Protein 5BY2 (pdb70)

Structure (mmCIF, N/CA/C/O backbone):
data_5BY2
#
_entry.id   5BY2
#
_cell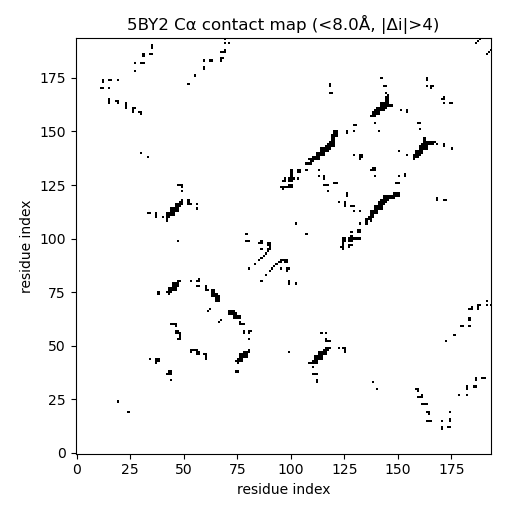.length_a   73.310
_cell.length_b   109.310
_cell.length_c   44.280
_cell.angle_alpha   90.00
_cell.angle_beta   90.00
_cell.angle_gamma   90.00
#
_symmetry.space_group_name_H-M   'C 2 2 2'
#
loop_
_entity.id
_entity.type
_entity.pdbx_description
1 polymer 'Phosphoheptose isomerase'
2 water water
#
loop_
_atom_site.group_PDB
_atom_site.id
_atom_site.type_symbol
_atom_site.label_atom_id
_atom_site.label_alt_id
_atom_site.label_comp_id
_atom_site.label_asym_id
_atom_site.label_entity_id
_atom_site.label_seq_id
_atom_site.pdbx_PDB_ins_code
_atom_site.Cartn_x
_atom_site.Cartn_y
_atom_site.Cartn_z
_atom_site.occupancy
_atom_site.B_iso_or_equiv
_atom_site.auth_seq_id
_atom_site.auth_comp_id
_atom_site.auth_asym_id
_atom_site.auth_atom_id
_atom_site.pdbx_PDB_model_num
ATOM 1 N N . HIS A 1 3 ? 29.609 -21.677 14.899 1.00 40.18 0 HIS A N 1
ATOM 2 C CA . HIS A 1 3 ? 29.633 -21.631 16.354 1.00 49.25 0 HIS A CA 1
ATOM 3 C C . HIS A 1 3 ? 28.992 -20.348 16.858 1.00 59.13 0 HIS A C 1
ATOM 4 O O . HIS A 1 3 ? 29.341 -19.250 16.417 1.00 55.43 0 HIS A O 1
ATOM 11 N N . MET A 1 4 ? 28.057 -20.498 17.789 1.00 59.56 1 MET A N 1
ATOM 12 C CA . MET A 1 4 ? 27.249 -19.383 18.265 1.00 52.77 1 MET A CA 1
ATOM 13 C C . MET A 1 4 ? 28.062 -18.325 19.002 1.00 51.40 1 MET A C 1
ATOM 14 O O . MET A 1 4 ? 27.875 -17.127 18.795 1.00 49.68 1 MET A O 1
ATOM 19 N N . LEU A 1 5 ? 28.967 -18.781 19.858 1.00 50.87 2 LEU A N 1
ATOM 20 C CA . LEU A 1 5 ? 29.696 -17.897 20.756 1.00 49.55 2 LEU A CA 1
ATOM 21 C C . LEU A 1 5 ? 30.571 -16.884 20.019 1.00 49.93 2 LEU A C 1
ATOM 22 O O . LEU A 1 5 ? 30.830 -15.795 20.527 1.00 52.18 2 LEU A O 1
ATOM 27 N N . GLU A 1 6 ? 31.024 -17.228 18.820 1.00 51.10 3 GLU A N 1
ATOM 28 C CA . GLU A 1 6 ? 31.886 -16.313 18.087 1.00 50.74 3 GLU A CA 1
ATOM 29 C C . GLU A 1 6 ? 31.071 -15.277 17.322 1.00 49.15 3 GLU A C 1
ATOM 30 O O . GLU A 1 6 ? 31.495 -14.131 17.181 1.00 53.87 3 GLU A O 1
ATOM 36 N N . GLN A 1 7 ? 29.897 -15.661 16.835 1.00 46.83 4 GLN A N 1
ATOM 37 C CA . GLN A 1 7 ? 29.059 -14.686 16.150 1.00 50.67 4 GLN A CA 1
ATOM 38 C C . GLN A 1 7 ? 28.361 -13.789 17.167 1.00 43.68 4 GLN A C 1
ATOM 39 O O . GLN A 1 7 ? 27.883 -12.710 16.825 1.00 45.22 4 GLN A O 1
ATOM 45 N N . ILE A 1 8 ? 28.324 -14.231 18.421 1.00 41.55 5 ILE A N 1
ATOM 46 C CA . ILE A 1 8 ? 27.915 -13.364 19.522 1.00 37.71 5 ILE A CA 1
ATOM 47 C C . ILE A 1 8 ? 28.927 -12.243 19.701 1.00 42.35 5 ILE A C 1
ATOM 48 O O . ILE A 1 8 ? 28.572 -11.064 19.698 1.00 45.17 5 ILE A O 1
ATOM 53 N N . LYS A 1 9 ? 30.193 -12.622 19.852 1.00 39.78 6 LYS A N 1
ATOM 54 C CA . LYS A 1 9 ? 31.272 -11.654 19.987 1.00 38.85 6 LYS A CA 1
ATOM 55 C C . LYS A 1 9 ? 31.358 -10.733 18.775 1.00 43.03 6 LYS A C 1
ATOM 56 O O . LYS A 1 9 ? 31.715 -9.562 18.907 1.00 40.90 6 LYS A O 1
ATOM 62 N N . ASN A 1 10 ? 31.034 -11.261 17.597 1.00 42.37 7 ASN A N 1
ATOM 63 C CA . ASN A 1 10 ? 31.020 -10.445 16.390 1.00 41.36 7 ASN A CA 1
ATOM 64 C C . ASN A 1 10 ? 30.023 -9.301 16.509 1.00 42.06 7 ASN A C 1
ATOM 65 O O . ASN A 1 10 ? 30.315 -8.171 16.114 1.00 43.51 7 ASN A O 1
ATOM 70 N N . ASN A 1 11 ? 28.849 -9.589 17.064 1.00 37.88 8 ASN A N 1
ATOM 71 C CA . ASN A 1 11 ? 27.835 -8.558 17.230 1.00 35.46 8 ASN A CA 1
ATOM 72 C C . ASN A 1 11 ? 28.302 -7.505 18.215 1.00 32.89 8 ASN A C 1
ATOM 73 O O . ASN A 1 11 ? 28.038 -6.320 18.033 1.00 34.29 8 ASN A O 1
ATOM 78 N N . PHE A 1 12 ? 29.011 -7.939 19.252 1.00 33.44 9 PHE A N 1
ATOM 79 C CA . PHE A 1 12 ? 29.588 -7.010 20.217 1.00 31.97 9 PHE A CA 1
ATOM 80 C C . PHE A 1 12 ? 30.739 -6.235 19.599 1.00 31.01 9 PHE A C 1
ATOM 81 O O . PHE A 1 12 ? 30.869 -5.034 19.807 1.00 33.47 9 PHE A O 1
ATOM 89 N N . THR A 1 13 ? 31.578 -6.928 18.842 1.00 29.05 10 THR A N 1
ATOM 90 C CA . THR A 1 13 ? 32.707 -6.283 18.199 1.00 28.74 10 THR A CA 1
ATOM 91 C C . THR A 1 13 ? 32.225 -5.239 17.204 1.00 32.05 10 THR A C 1
ATOM 92 O O . THR A 1 13 ? 32.704 -4.106 17.198 1.00 30.49 10 THR A O 1
ATOM 96 N N . GLU A 1 14 ? 31.263 -5.618 16.369 1.00 33.15 11 GLU A N 1
ATOM 97 C CA . GLU A 1 14 ? 30.785 -4.721 15.327 1.00 33.64 11 GLU A CA 1
ATOM 98 C C . GLU A 1 14 ? 30.059 -3.527 15.939 1.00 32.94 11 GLU A C 1
ATOM 99 O O . GLU A 1 14 ? 30.135 -2.411 15.424 1.00 30.35 11 GLU A O 1
ATOM 105 N N . SER A 1 15 ? 29.366 -3.770 17.046 1.00 32.36 12 SER A N 1
ATOM 106 C CA . SER A 1 15 ? 28.648 -2.718 17.750 1.00 28.22 12 SER A CA 1
ATOM 107 C C . SER A 1 15 ? 29.627 -1.686 18.282 1.00 26.76 12 SER A C 1
ATOM 108 O O . SER A 1 15 ? 29.488 -0.495 18.027 1.00 31.59 12 SER A O 1
ATOM 111 N N . ILE A 1 16 ? 30.622 -2.162 19.017 1.00 32.10 13 ILE A N 1
ATOM 112 C CA . ILE A 1 16 ? 31.668 -1.308 19.567 1.00 32.33 13 ILE A CA 1
ATOM 113 C C . ILE A 1 16 ? 32.367 -0.502 18.475 1.00 31.75 13 ILE A C 1
ATOM 114 O O . ILE A 1 16 ? 32.558 0.704 18.613 1.00 33.49 13 ILE A O 1
ATOM 119 N N . GLN A 1 17 ? 32.728 -1.166 17.384 1.00 30.00 14 GLN A N 1
ATOM 120 C CA . GLN A 1 17 ? 33.356 -0.487 16.257 1.00 29.94 14 GLN A CA 1
ATOM 121 C C . GLN A 1 17 ? 32.450 0.596 15.679 1.00 28.32 14 GLN A C 1
ATOM 122 O O . GLN A 1 17 ? 32.917 1.685 15.346 1.00 31.75 14 GLN A O 1
ATOM 128 N N . THR A 1 18 ? 31.156 0.304 15.571 1.00 27.76 15 THR A N 1
ATOM 129 C CA . THR A 1 18 ? 30.203 1.292 15.068 1.00 29.96 15 THR A CA 1
ATOM 130 C C . THR A 1 18 ? 30.043 2.434 16.070 1.00 32.45 15 THR A C 1
ATOM 131 O O . THR A 1 18 ? 30.021 3.606 15.687 1.00 25.62 15 THR A O 1
ATOM 135 N N . GLN A 1 19 ? 29.933 2.075 17.349 1.00 30.62 16 GLN A N 1
ATOM 136 C CA . GLN A 1 19 ? 29.845 3.043 18.439 1.00 28.31 16 GLN A CA 1
ATOM 137 C C . GLN A 1 19 ? 31.008 4.018 18.413 1.00 32.39 16 GLN A C 1
ATOM 138 O O . GLN A 1 19 ? 30.826 5.224 18.577 1.00 34.17 16 GLN A O 1
ATOM 144 N N . ILE A 1 20 ? 32.206 3.481 18.215 1.00 30.81 17 ILE A N 1
ATOM 145 C CA . ILE A 1 20 ? 33.414 4.293 18.179 1.00 33.45 17 ILE A CA 1
ATOM 146 C C . ILE A 1 20 ? 33.399 5.251 17.005 1.00 33.56 17 ILE A C 1
ATOM 147 O O . ILE A 1 20 ? 33.608 6.451 17.175 1.00 36.56 17 ILE A O 1
ATOM 152 N N . ALA A 1 21 ? 33.150 4.713 15.816 1.00 30.74 18 ALA A N 1
ATOM 153 C CA . ALA A 1 21 ? 33.088 5.531 14.617 1.00 32.24 18 ALA A CA 1
ATOM 154 C C . ALA A 1 21 ? 32.028 6.611 14.770 1.00 35.08 18 ALA A C 1
ATOM 155 O O . ALA A 1 21 ? 32.233 7.754 14.367 1.00 39.75 18 ALA A O 1
ATOM 157 N N . ALA A 1 22 ? 30.899 6.251 15.369 1.00 36.43 19 ALA A N 1
ATOM 158 C CA . ALA A 1 22 ? 29.812 7.202 15.548 1.00 34.96 19 ALA A CA 1
ATOM 159 C C . ALA A 1 22 ? 30.237 8.344 16.467 1.00 37.28 19 ALA A C 1
ATOM 160 O O . ALA A 1 22 ? 29.947 9.508 16.194 1.00 39.08 19 ALA A O 1
ATOM 162 N N . SER A 1 23 ? 30.935 8.005 17.547 1.00 37.54 20 SER A N 1
ATOM 163 C CA . SER A 1 23 ? 31.388 8.999 18.517 1.00 37.16 20 SER A CA 1
ATOM 164 C C . SER A 1 23 ? 32.345 10.003 17.895 1.00 42.61 20 SER A C 1
ATOM 165 O O . SER A 1 23 ? 32.338 11.185 18.241 1.00 45.96 20 SER A O 1
ATOM 168 N N . GLU A 1 24 ? 33.176 9.520 16.980 1.00 44.11 21 GLU A N 1
A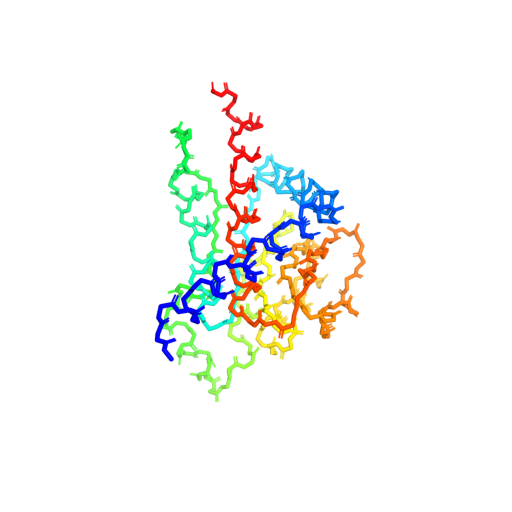TOM 169 C CA . GLU A 1 24 ? 34.198 10.351 16.361 1.00 45.04 21 GLU A CA 1
ATOM 170 C C . GLU A 1 24 ? 33.600 11.301 15.324 1.00 45.74 21 GLU A C 1
ATOM 171 O O . GLU A 1 24 ? 34.251 12.255 14.901 1.00 53.61 21 GLU A O 1
ATOM 177 N N . LEU A 1 25 ? 32.352 11.049 14.934 1.00 43.58 22 LEU A N 1
ATOM 178 C CA . LEU A 1 25 ? 31.756 11.726 13.784 1.00 37.48 22 LEU A CA 1
ATOM 179 C C . LEU A 1 25 ? 30.452 12.462 14.089 1.00 33.54 22 LEU A C 1
ATOM 180 O O . LEU A 1 25 ? 30.191 13.522 13.528 1.00 34.92 22 LEU A O 1
ATOM 185 N N . LEU A 1 26 ? 29.632 11.897 14.970 1.00 34.89 23 LEU A N 1
ATOM 186 C CA . LEU A 1 26 ? 28.303 12.441 15.237 1.00 34.03 23 LEU A CA 1
ATOM 187 C C . LEU A 1 26 ? 28.280 13.413 16.411 1.00 35.57 23 LEU A C 1
ATOM 188 O O . LEU A 1 26 ? 27.213 13.819 16.866 1.00 34.68 23 LEU A O 1
ATOM 193 N N . GLY A 1 27 ? 29.460 13.783 16.893 1.00 37.13 24 GLY A N 1
ATOM 194 C CA . GLY A 1 27 ? 29.583 14.706 18.006 1.00 36.22 24 GLY A CA 1
ATOM 195 C C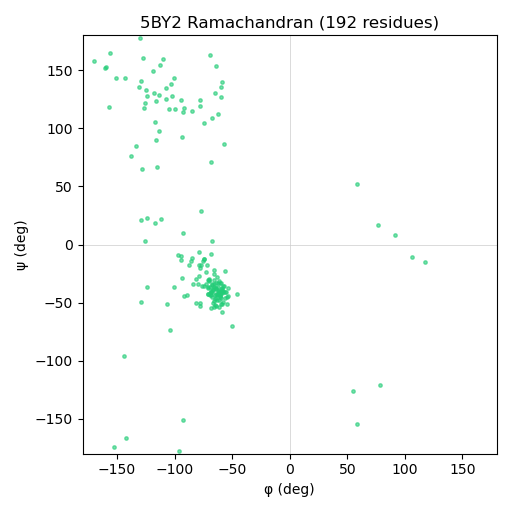 . GLY A 1 27 ? 28.784 15.990 17.877 1.00 41.29 24 GLY A C 1
ATOM 196 O O . GLY A 1 27 ? 27.813 16.186 18.607 1.00 43.90 24 GLY A O 1
ATOM 197 N N . PRO A 1 28 ? 29.198 16.880 16.959 1.00 42.81 25 PRO A N 1
ATOM 198 C CA . PRO A 1 28 ? 28.547 18.173 16.719 1.00 39.36 25 PRO A CA 1
ATOM 199 C C . PRO A 1 28 ? 27.055 18.083 16.390 1.00 40.38 25 PRO A C 1
ATOM 200 O O . PRO A 1 28 ? 26.282 18.914 16.869 1.00 44.83 25 PRO A O 1
ATOM 204 N N . SER A 1 29 ? 26.660 17.103 15.582 1.00 39.24 26 SER A N 1
ATOM 205 C CA . SER A 1 29 ? 25.259 16.961 15.185 1.00 39.83 26 SER A CA 1
ATOM 206 C C . SER A 1 29 ? 24.361 16.699 16.391 1.00 40.64 26 SER A C 1
ATOM 207 O O . SER A 1 29 ? 23.273 17.268 16.510 1.00 41.33 26 SER A O 1
ATOM 210 N N . ILE A 1 30 ? 24.819 15.836 17.288 1.00 27.32 27 ILE A N 1
ATOM 211 C CA . ILE A 1 30 ? 24.049 15.536 18.480 1.00 34.39 27 ILE A CA 1
ATOM 212 C C . ILE A 1 30 ? 23.978 16.771 19.378 1.00 34.64 27 ILE A C 1
ATOM 213 O O . ILE A 1 30 ? 22.944 17.057 19.978 1.00 33.63 27 ILE A O 1
ATOM 218 N N . GLU A 1 31 ? 25.076 17.516 19.443 1.00 39.30 28 GLU A N 1
ATOM 219 C CA . GLU A 1 31 ? 25.118 18.738 20.235 1.00 37.57 28 GLU A CA 1
ATOM 220 C C . GLU A 1 31 ? 24.061 19.733 19.772 1.00 39.62 28 GLU A C 1
ATOM 221 O O . GLU A 1 31 ? 23.280 20.242 20.580 1.00 39.91 28 GLU A O 1
ATOM 227 N N . HIS A 1 32 ? 24.037 19.998 18.468 1.00 40.09 29 HIS A N 1
ATOM 228 C CA . HIS A 1 32 ? 23.085 20.946 17.899 1.00 43.39 29 HIS A CA 1
ATOM 229 C C . HIS A 1 32 ? 21.650 20.507 18.153 1.00 42.84 29 HIS A C 1
ATOM 230 O O . HIS A 1 32 ? 20.804 21.317 18.537 1.00 39.76 29 HIS A O 1
ATOM 237 N N . ALA A 1 33 ? 21.386 19.221 17.944 1.00 40.56 30 ALA A N 1
ATOM 238 C CA . 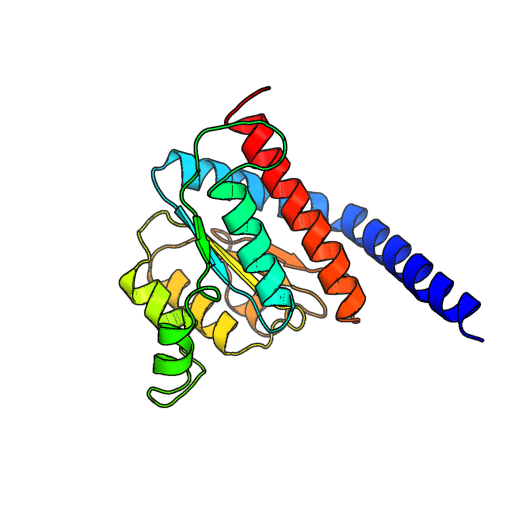ALA A 1 33 ? 20.059 18.663 18.179 1.00 38.04 30 ALA A CA 1
ATOM 239 C C . ALA A 1 33 ? 19.640 18.850 19.629 1.00 32.24 30 ALA A C 1
ATOM 240 O O . ALA A 1 33 ? 18.479 19.120 19.920 1.00 33.08 30 ALA A O 1
ATOM 242 N N . GLY A 1 34 ? 20.596 18.706 20.536 1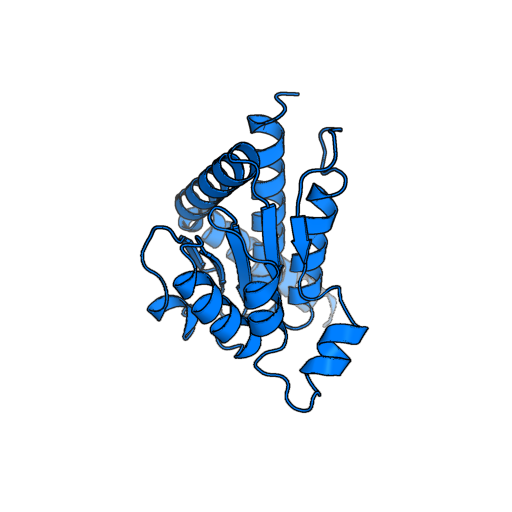.00 33.71 31 GLY A N 1
ATOM 243 C CA . GLY A 1 34 ? 20.319 18.860 21.948 1.00 34.64 31 GLY A CA 1
ATOM 244 C C . GLY A 1 34 ? 19.906 20.279 22.260 1.00 40.71 31 GLY A C 1
ATOM 245 O O . GLY A 1 34 ? 18.923 20.511 22.959 1.00 38.08 31 GLY A O 1
ATOM 246 N N . MET A 1 35 ? 20.662 21.233 21.726 1.00 46.53 32 MET A N 1
ATOM 247 C CA . MET A 1 35 ? 20.382 22.643 21.953 1.00 50.93 32 MET A CA 1
ATOM 248 C C . MET A 1 35 ? 19.034 23.021 21.336 1.00 46.99 32 MET A C 1
ATOM 249 O O . MET A 1 35 ? 18.267 23.790 21.917 1.00 44.09 32 MET A O 1
ATOM 254 N N . MET A 1 36 ? 18.730 22.442 20.182 1.00 40.86 33 MET A N 1
ATOM 255 C CA . MET A 1 36 ? 17.440 22.669 19.550 1.00 37.29 33 MET A CA 1
ATOM 256 C C . MET A 1 36 ? 16.299 22.128 20.395 1.00 42.32 33 MET A C 1
ATOM 257 O O . MET A 1 36 ? 15.228 22.731 20.470 1.00 40.71 33 MET A O 1
ATOM 262 N N . MET A 1 37 ? 16.529 20.988 21.031 1.00 38.46 34 MET A N 1
ATOM 263 C CA . MET A 1 37 ? 15.518 20.406 21.895 1.00 34.31 34 MET A CA 1
ATOM 264 C C . MET A 1 37 ? 15.339 21.247 23.148 1.00 38.85 34 MET A C 1
ATOM 265 O O . MET A 1 37 ? 14.219 21.502 23.584 1.00 40.80 34 MET A O 1
ATOM 270 N N . VAL A 1 38 ? 16.450 21.682 23.722 1.00 42.68 35 VAL A N 1
ATOM 271 C CA . VAL A 1 38 ? 16.406 22.480 24.935 1.00 44.75 35 VAL A CA 1
ATOM 272 C C . VAL A 1 38 ? 15.676 23.798 24.674 1.00 41.87 35 VAL A C 1
ATOM 273 O O . VAL A 1 38 ? 14.885 24.254 25.498 1.00 43.26 35 VAL A O 1
ATOM 277 N N . GLN A 1 39 ? 15.923 24.392 23.512 1.00 41.82 36 GLN A N 1
ATOM 278 C CA . GLN A 1 39 ? 15.296 25.663 23.165 1.00 46.77 36 GLN A CA 1
ATOM 279 C C . GLN A 1 39 ? 13.809 25.464 22.892 1.00 46.67 36 GLN A C 1
ATOM 280 O O . GLN A 1 39 ? 12.980 26.304 23.251 1.00 51.13 36 GLN A O 1
ATOM 286 N N . CYS A 1 40 ? 13.480 24.334 22.276 1.00 45.14 37 CYS A N 1
ATOM 287 C CA . CYS A 1 40 ? 12.094 23.954 22.033 1.00 36.10 37 CYS A CA 1
ATOM 288 C C . CYS A 1 40 ? 11.301 23.818 23.329 1.00 39.42 37 CYS A C 1
ATOM 289 O O . CYS A 1 40 ? 10.226 24.394 23.471 1.00 43.03 37 CYS A O 1
ATOM 292 N N . LEU A 1 41 ? 11.834 23.051 24.272 1.00 36.52 38 LEU A N 1
ATOM 293 C CA . LEU A 1 41 ? 11.148 22.835 25.536 1.00 38.10 38 LEU A CA 1
ATOM 294 C C . LEU A 1 41 ? 11.019 24.133 26.310 1.00 45.23 38 LEU A C 1
ATOM 295 O O . LEU A 1 41 ? 10.038 24.343 27.021 1.00 50.63 38 LEU A O 1
ATOM 300 N N . LEU A 1 42 ? 12.009 25.008 26.168 1.00 47.73 39 LEU A N 1
ATOM 301 C CA . LEU A 1 42 ? 11.984 26.289 26.863 1.00 50.21 39 LEU A CA 1
ATOM 302 C C . LEU A 1 42 ? 11.075 27.292 26.173 1.00 40.49 39 LEU A C 1
ATOM 303 O O . LEU A 1 42 ? 10.676 28.281 26.773 1.00 41.24 39 LEU A O 1
ATOM 308 N N . GLY A 1 43 ? 10.746 27.030 24.914 1.00 46.33 40 GLY A N 1
ATOM 309 C CA . GLY A 1 43 ? 9.832 27.884 24.179 1.00 48.36 40 GLY A CA 1
ATOM 310 C C . GLY A 1 43 ? 8.376 27.632 24.534 1.00 51.18 40 GLY A C 1
ATOM 311 O O . GLY A 1 43 ? 7.488 28.357 24.080 1.00 58.00 40 GLY A O 1
ATOM 312 N N . GLY A 1 44 ? 8.130 26.609 25.349 1.00 47.10 41 GLY A N 1
ATOM 313 C CA . GLY A 1 44 ? 6.778 26.218 25.712 1.00 41.10 41 GLY A CA 1
ATOM 314 C C . GLY A 1 44 ? 6.231 25.178 24.754 1.00 36.58 41 GLY A C 1
ATOM 315 O O . GLY A 1 44 ? 5.054 24.814 24.796 1.00 36.12 41 GLY A O 1
ATOM 316 N N . ASN A 1 45 ? 7.105 24.696 23.882 1.00 35.48 42 ASN A N 1
ATOM 317 C CA . ASN A 1 45 ? 6.721 23.738 22.863 1.00 35.02 42 ASN A CA 1
ATOM 318 C C . ASN A 1 45 ? 7.012 22.306 23.274 1.00 35.77 42 ASN A C 1
ATOM 319 O O . ASN A 1 45 ? 7.485 22.048 24.381 1.00 35.05 42 ASN A O 1
ATOM 324 N N . LYS A 1 46 ? 6.729 21.378 22.368 1.00 34.36 43 LYS A N 1
ATOM 325 C CA . LYS A 1 46 ? 6.868 19.961 22.663 1.00 31.78 43 LYS A CA 1
ATOM 326 C C . LYS A 1 46 ? 7.709 19.258 21.626 1.00 30.36 43 LYS A C 1
ATOM 327 O O . LYS A 1 46 ? 7.883 19.746 20.513 1.00 31.70 43 LYS A O 1
ATOM 333 N N . ILE A 1 47 ? 8.220 18.093 22.000 1.00 32.49 44 ILE A N 1
ATOM 334 C CA . ILE A 1 47 ? 9.007 17.289 21.086 1.00 32.42 44 ILE A CA 1
ATOM 335 C C . ILE A 1 47 ? 8.150 16.158 20.556 1.00 31.11 44 ILE A C 1
ATOM 336 O O . ILE A 1 47 ? 7.508 15.435 21.321 1.00 32.19 44 ILE A O 1
ATOM 341 N N . ILE A 1 48 ? 8.120 16.032 19.237 1.00 27.99 45 ILE A N 1
ATOM 342 C CA . ILE A 1 48 ? 7.342 14.998 18.581 1.00 27.00 45 ILE A CA 1
ATOM 343 C C . ILE A 1 48 ? 8.268 13.938 18.019 1.00 30.60 45 ILE A C 1
ATOM 344 O O . ILE A 1 48 ? 9.187 14.250 17.262 1.00 33.59 45 ILE A O 1
ATOM 349 N N . SER A 1 49 ? 8.034 12.685 18.389 1.00 29.84 46 SER A N 1
ATOM 350 C CA . SER A 1 49 ? 8.895 11.601 17.935 1.00 27.40 46 SER A CA 1
ATOM 351 C C . SER A 1 49 ? 8.137 10.575 17.106 1.00 27.85 46 SER A C 1
ATOM 352 O O . SER A 1 49 ? 6.945 10.355 17.312 1.00 30.80 46 SER A O 1
ATOM 355 N N . CYS A 1 50 ? 8.845 9.958 16.165 1.00 28.69 47 CYS A N 1
ATOM 356 C CA . CYS A 1 50 ? 8.298 8.876 15.359 1.00 31.17 47 CYS A CA 1
ATOM 357 C C . CYS A 1 50 ? 9.419 8.045 14.742 1.00 30.72 47 CYS A C 1
ATOM 358 O O . CYS A 1 50 ? 10.513 8.552 14.505 1.00 30.17 47 CYS A O 1
ATOM 361 N N . GLY A 1 51 ? 9.141 6.773 14.476 1.00 35.41 48 GLY A N 1
ATOM 362 C CA . GLY A 1 51 ? 10.138 5.874 13.922 1.00 36.25 48 GLY A CA 1
ATOM 363 C C . GLY A 1 51 ? 9.531 4.756 13.101 1.00 47.96 48 GLY A C 1
ATOM 364 O O . GLY A 1 51 ? 8.321 4.731 12.882 1.00 48.80 48 GLY A O 1
ATOM 365 N N . ASN A 1 52 ? 10.370 3.823 12.653 1.00 52.66 49 ASN A N 1
ATOM 366 C CA . ASN A 1 52 ? 9.908 2.718 11.818 1.00 58.32 49 ASN A CA 1
ATOM 367 C C . ASN A 1 52 ? 10.276 1.329 12.363 1.00 69.74 49 ASN A C 1
ATOM 368 O O . ASN A 1 52 ? 11.452 1.016 12.559 1.00 74.26 49 ASN A O 1
ATOM 373 N N . GLY A 1 53 ? 9.261 0.500 12.602 1.00 73.18 50 GLY A N 1
ATOM 374 C CA . GLY A 1 53 ? 9.469 -0.866 13.059 1.00 72.62 50 GLY A CA 1
ATOM 375 C C . GLY A 1 53 ? 9.790 -0.977 14.539 1.00 71.78 50 GLY A C 1
ATOM 376 O O . GLY A 1 53 ? 8.997 -0.566 15.386 1.00 70.20 50 GLY A O 1
ATOM 377 N N . GLY A 1 54 ? 10.951 -1.548 14.851 1.00 71.42 51 GLY A N 1
ATOM 378 C CA . GLY A 1 54 ? 11.430 -1.618 16.221 1.00 62.84 51 GLY A CA 1
ATOM 379 C C . GLY A 1 54 ? 12.162 -0.340 16.591 1.00 63.93 51 GLY A C 1
ATOM 380 O O . GLY A 1 54 ? 12.471 -0.085 17.761 1.00 54.05 51 GLY A O 1
ATOM 381 N N . SER A 1 55 ? 12.446 0.464 15.571 1.00 59.35 52 SER A N 1
ATOM 382 C CA . SER A 1 55 ? 12.965 1.806 15.772 1.00 53.74 52 SER A CA 1
ATOM 383 C C . SER A 1 55 ? 11.839 2.726 16.245 1.00 56.72 52 SER A C 1
ATOM 384 O O . SER A 1 55 ? 12.082 3.845 16.698 1.00 43.52 52 SER A O 1
ATOM 387 N N . ALA A 1 56 ? 10.604 2.243 16.131 1.00 56.31 53 ALA A N 1
ATOM 388 C CA . ALA A 1 56 ? 9.448 2.956 16.660 1.00 51.03 53 ALA A CA 1
ATOM 389 C C . ALA A 1 56 ? 9.354 2.762 18.171 1.00 52.28 53 ALA A C 1
ATOM 390 O O . ALA A 1 56 ? 8.696 3.537 18.864 1.00 52.32 53 ALA A O 1
ATOM 392 N N . GLY A 1 57 ? 10.011 1.722 18.675 1.00 51.47 54 GLY A N 1
ATOM 393 C CA . GLY A 1 57 ? 10.096 1.492 20.105 1.00 35.97 54 GLY A CA 1
ATOM 394 C C . GLY A 1 57 ? 11.037 2.493 20.744 1.00 38.15 54 GLY A C 1
ATOM 395 O O . GLY A 1 57 ? 10.828 2.912 21.880 1.00 40.75 54 GLY A O 1
ATOM 396 N N . HIS A 1 58 ? 12.077 2.868 20.003 1.00 39.73 55 HIS A N 1
ATOM 397 C CA . HIS A 1 58 ? 13.017 3.905 20.422 1.00 35.06 55 HIS A CA 1
ATOM 398 C C . HIS A 1 58 ? 12.364 5.283 20.493 1.00 36.43 55 HIS A C 1
ATOM 399 O O . HIS A 1 58 ? 12.661 6.073 21.387 1.00 36.15 55 HIS A O 1
ATOM 406 N N . ALA A 1 59 ? 11.495 5.575 19.531 1.00 37.06 56 ALA A N 1
ATOM 407 C CA . ALA A 1 59 ? 10.805 6.856 19.493 1.00 35.16 56 ALA A CA 1
ATOM 408 C C . ALA A 1 59 ? 9.936 7.002 20.727 1.00 37.43 56 ALA A C 1
ATOM 409 O O . ALA A 1 59 ? 9.899 8.064 21.349 1.00 38.77 56 ALA A O 1
ATOM 411 N N . GLN A 1 60 ? 9.248 5.922 21.082 1.00 34.76 57 GLN A N 1
ATOM 412 C CA . GLN A 1 60 ? 8.421 5.903 22.280 1.00 36.06 57 GLN A CA 1
ATOM 413 C C . GLN A 1 60 ? 9.288 5.941 23.527 1.00 36.52 57 GLN A C 1
ATOM 414 O O . GLN A 1 60 ? 8.931 6.569 24.518 1.00 38.08 57 GLN A O 1
ATOM 420 N N . HIS A 1 61 ? 10.428 5.260 23.465 1.00 38.10 58 HIS A N 1
ATOM 421 C CA . HIS A 1 61 ? 11.379 5.224 24.569 1.00 35.49 58 HIS A CA 1
ATOM 422 C C . HIS A 1 61 ? 11.861 6.627 24.933 1.00 39.60 58 HIS A C 1
ATOM 423 O O . HIS A 1 61 ? 12.024 6.956 26.110 1.00 41.60 58 HIS A O 1
ATOM 430 N N . PHE A 1 62 ? 12.081 7.457 23.921 1.00 35.72 59 PHE A N 1
ATOM 431 C CA . PHE A 1 62 ? 12.550 8.812 24.162 1.00 34.75 59 PHE A CA 1
ATOM 432 C C . PHE A 1 62 ? 11.488 9.659 24.849 1.00 34.90 59 PHE A C 1
ATOM 433 O O . PHE A 1 62 ? 11.737 10.237 25.904 1.00 39.61 59 PHE A O 1
ATOM 441 N N . CYS A 1 63 ? 10.304 9.731 24.253 1.00 35.68 60 CYS A N 1
ATOM 442 C CA . CYS A 1 63 ? 9.251 10.582 24.791 1.00 41.18 60 CYS A CA 1
ATOM 443 C C . CYS A 1 63 ? 8.782 10.079 26.160 1.00 39.52 60 CYS A C 1
ATOM 444 O O . CYS A 1 63 ? 8.295 10.859 26.977 1.00 41.40 60 CYS A O 1
ATOM 447 N N . ALA A 1 64 ? 8.946 8.782 26.413 1.00 44.66 61 ALA A N 1
ATOM 448 C CA . ALA A 1 64 ? 8.635 8.208 27.723 1.00 42.61 61 ALA A CA 1
ATOM 449 C C . ALA A 1 64 ? 9.656 8.661 28.754 1.00 42.88 61 ALA A C 1
ATOM 450 O O . ALA A 1 64 ? 9.353 8.796 29.934 1.00 49.60 61 ALA A O 1
ATOM 452 N N . GLN A 1 65 ? 10.877 8.891 28.298 1.00 43.95 62 GLN A N 1
ATOM 453 C CA . GLN A 1 65 ? 11.922 9.364 29.183 1.00 45.69 62 GLN A CA 1
ATOM 454 C C . GLN A 1 65 ? 11.674 10.822 29.543 1.00 47.51 62 GLN A C 1
ATOM 455 O O . GLN A 1 65 ? 12.137 11.298 30.577 1.00 55.32 62 GLN A O 1
ATOM 461 N N . LEU A 1 66 ? 10.928 11.519 28.688 1.00 48.47 63 LEU A N 1
ATOM 462 C CA . LEU A 1 66 ? 10.639 12.940 28.881 1.00 44.02 63 LEU A CA 1
ATOM 463 C C . LEU A 1 66 ? 9.341 13.174 29.649 1.00 43.10 63 LEU A C 1
ATOM 464 O O . LEU A 1 66 ? 9.300 13.999 30.563 1.00 45.28 63 LEU A O 1
ATOM 469 N N . LEU A 1 67 ? 8.288 12.442 29.287 1.00 38.73 64 LEU A N 1
ATOM 470 C CA . LEU A 1 67 ? 6.996 12.539 29.969 1.00 45.28 64 LEU A CA 1
ATOM 471 C C . LEU A 1 67 ? 7.081 12.011 31.386 1.00 46.95 64 LEU A C 1
ATOM 472 O O . LEU A 1 67 ? 6.095 11.957 32.118 1.00 50.00 64 LEU A O 1
ATOM 477 N N . ASN A 1 68 ? 8.283 11.632 31.770 1.00 47.89 65 ASN A N 1
ATOM 478 C CA . ASN A 1 68 ? 8.483 10.978 33.026 1.00 50.24 65 ASN A CA 1
ATOM 479 C C . ASN A 1 68 ? 9.807 11.423 33.642 1.00 58.77 65 ASN A C 1
ATOM 480 O O . ASN A 1 68 ? 9.858 12.472 34.288 1.00 66.33 65 ASN A O 1
ATOM 485 N N . LYS A 1 69 ? 10.871 10.650 33.432 1.00 50.65 66 LYS A N 1
ATOM 486 C CA . LYS A 1 69 ? 12.209 11.062 33.850 1.00 59.97 66 LYS A CA 1
ATOM 487 C C . LYS A 1 69 ? 13.267 10.129 33.285 1.00 58.36 66 LYS A C 1
ATOM 488 O O . LYS A 1 69 ? 12.983 8.981 32.944 1.00 62.20 66 LYS A O 1
ATOM 494 N N . TYR A 1 70 ? 14.492 10.632 33.201 1.00 56.75 67 TYR A N 1
ATOM 495 C CA . TYR A 1 70 ? 15.612 9.875 32.661 1.00 56.88 67 TYR A CA 1
ATOM 496 C C . TYR A 1 70 ? 16.529 9.389 33.782 1.00 60.42 67 TYR A C 1
ATOM 497 O O . TYR A 1 70 ? 16.542 8.204 34.117 1.00 55.47 67 TYR A O 1
ATOM 506 N N . GLU A 1 71 ? 17.289 10.316 34.357 1.00 63.41 68 GLU A N 1
ATOM 507 C CA . GLU A 1 71 ? 18.153 10.021 35.496 1.00 63.36 68 GLU A CA 1
ATOM 508 C C . GLU A 1 71 ? 17.897 11.029 36.608 1.00 66.05 68 GLU A C 1
ATOM 509 O O . GLU A 1 71 ? 17.696 10.657 37.765 1.00 67.87 68 GLU A O 1
ATOM 515 N N . THR A 1 72 ? 17.906 12.308 36.242 1.00 68.51 69 THR A N 1
ATOM 516 C CA . THR A 1 72 ? 17.538 13.386 37.154 1.00 73.50 69 THR A CA 1
ATOM 517 C C . THR A 1 72 ? 16.021 13.474 37.307 1.00 73.99 69 THR A C 1
ATOM 518 O O . THR A 1 72 ? 15.307 13.701 36.327 1.00 73.14 69 THR A O 1
ATOM 522 N N . GLU A 1 73 ? 15.530 13.294 38.531 1.00 70.04 70 GLU A N 1
ATOM 523 C CA . GLU A 1 73 ? 14.098 13.421 38.784 1.00 75.87 70 GLU A CA 1
ATOM 524 C C . GLU A 1 73 ? 13.652 14.863 38.536 1.00 77.67 70 GLU A C 1
ATOM 525 O O . GLU A 1 73 ? 14.259 15.812 39.038 1.00 67.18 70 GLU A O 1
ATOM 531 N N . ARG A 1 74 ? 12.583 15.010 37.761 1.00 77.91 71 ARG A N 1
ATOM 532 C CA . ARG A 1 74 ? 12.126 16.312 37.292 1.00 63.29 71 ARG A CA 1
ATOM 533 C C . ARG A 1 74 ? 10.637 16.250 36.961 1.00 63.16 71 ARG A C 1
ATOM 534 O O . ARG A 1 74 ? 10.074 15.158 36.834 1.00 66.26 71 ARG A O 1
ATOM 542 N N . PRO A 1 75 ? 9.985 17.417 36.823 1.00 56.35 72 PRO A N 1
ATOM 543 C CA . PRO A 1 75 ? 8.614 17.396 36.299 1.00 55.27 72 PRO A CA 1
ATOM 544 C C . PRO A 1 75 ? 8.565 16.873 34.863 1.00 51.48 72 PRO A C 1
ATOM 545 O O . PRO A 1 75 ? 9.553 16.977 34.134 1.00 45.37 72 PRO A O 1
ATOM 549 N N . SER A 1 76 ? 7.427 16.309 34.470 1.00 57.45 73 SER A N 1
ATOM 550 C CA . SER A 1 76 ? 7.260 15.781 33.120 1.00 44.05 73 SER A CA 1
ATOM 551 C C . SER A 1 76 ? 7.446 16.869 32.074 1.00 41.37 73 SER A C 1
ATOM 552 O O . SER A 1 76 ? 6.942 17.983 32.222 1.00 41.08 73 SER A O 1
ATOM 555 N N . LEU A 1 77 ? 8.185 16.538 31.021 1.00 36.93 74 LEU A N 1
ATOM 556 C CA . LEU A 1 77 ? 8.387 17.451 29.909 1.00 35.25 74 LEU A CA 1
ATOM 557 C C . LEU A 1 77 ? 7.462 17.055 28.765 1.00 35.43 74 LEU A C 1
ATOM 558 O O . LEU A 1 77 ? 7.217 15.871 28.549 1.00 34.74 74 LEU A O 1
ATOM 563 N N . PRO A 1 78 ? 6.924 18.049 28.043 1.00 35.74 75 PRO A N 1
ATOM 564 C CA . PRO A 1 78 ? 5.977 17.773 26.957 1.00 35.09 75 PRO A CA 1
ATOM 565 C C . PRO A 1 78 ? 6.613 17.051 25.773 1.00 32.12 75 PRO A C 1
ATOM 566 O O . PRO A 1 78 ? 7.403 17.639 25.035 1.00 29.45 75 PRO A O 1
ATOM 570 N N . ALA A 1 79 ? 6.260 15.781 25.603 1.00 32.83 76 ALA A N 1
ATOM 571 C CA . ALA A 1 79 ? 6.720 14.997 24.464 1.00 32.58 76 ALA A CA 1
ATOM 572 C C . ALA A 1 79 ? 5.623 14.060 23.983 1.00 34.75 76 ALA A C 1
ATOM 573 O O . ALA A 1 79 ? 4.867 13.514 24.781 1.00 40.12 76 ALA A O 1
ATOM 575 N N . ILE A 1 80 ? 5.543 13.879 22.670 1.00 36.03 77 ILE A N 1
ATOM 576 C CA . ILE A 1 80 ? 4.532 13.017 22.071 1.00 30.86 77 ILE A CA 1
ATOM 577 C C . ILE A 1 80 ? 5.139 12.046 21.077 1.00 29.79 77 ILE A C 1
ATOM 578 O O . ILE A 1 80 ? 5.966 12.426 20.256 1.00 31.89 77 ILE A O 1
ATOM 583 N N . SER A 1 81 ? 4.720 10.791 21.147 1.00 37.04 78 SER A N 1
ATOM 584 C CA . SER A 1 81 ? 5.104 9.820 20.139 1.00 34.73 78 SER A CA 1
ATOM 585 C C . SER A 1 81 ? 3.936 9.593 19.196 1.00 31.89 78 SER A C 1
ATOM 586 O O . SER A 1 81 ? 2.794 9.501 19.629 1.00 32.35 78 SER A O 1
ATOM 589 N N . LEU A 1 82 ? 4.227 9.512 17.906 1.00 31.47 79 LEU A N 1
ATOM 590 C CA . LEU A 1 82 ? 3.190 9.312 16.908 1.00 32.14 79 LEU A 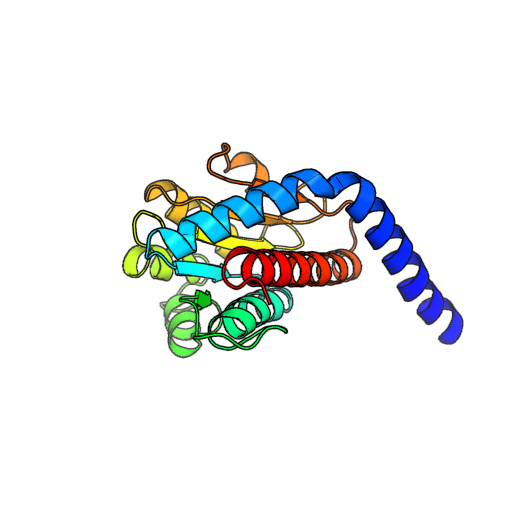CA 1
ATOM 591 C C . LEU A 1 82 ? 2.911 7.833 16.696 1.00 39.91 79 LEU A C 1
ATOM 592 O O . LEU A 1 82 ? 1.874 7.465 16.143 1.00 44.78 79 LEU A O 1
ATOM 597 N N . ASN A 1 83 ? 3.844 6.992 17.137 1.00 43.77 80 ASN A N 1
ATOM 598 C CA . ASN A 1 83 ? 3.710 5.542 17.016 1.00 42.12 80 ASN A CA 1
ATOM 599 C C . ASN A 1 83 ? 2.818 4.966 18.093 1.00 43.82 80 ASN A C 1
ATOM 600 O O . ASN A 1 83 ? 2.111 3.985 17.873 1.00 53.41 80 ASN A O 1
ATOM 605 N N . SER A 1 84 ? 2.879 5.576 19.269 1.00 48.48 81 SER A N 1
ATOM 606 C CA . SER A 1 84 ? 2.187 5.064 20.440 1.00 56.67 81 SER A CA 1
ATOM 607 C C . SER A 1 84 ? 0.681 4.926 20.206 1.00 60.75 81 SER A C 1
ATOM 608 O O . SER A 1 84 ? 0.059 3.987 20.699 1.00 64.04 81 SER A O 1
ATOM 611 N N . ASP A 1 85 ? 0.101 5.842 19.437 1.00 54.60 82 ASP A N 1
ATOM 612 C CA . ASP A 1 85 ? -1.336 5.808 19.183 1.00 58.49 82 ASP A CA 1
ATOM 613 C C . ASP A 1 85 ? -1.716 4.695 18.202 1.00 64.45 82 ASP A C 1
ATOM 614 O O . ASP A 1 85 ? -1.507 4.824 16.995 1.00 68.70 82 ASP A O 1
ATOM 619 N N . ILE A 1 86 ? -2.285 3.612 18.732 1.00 64.29 83 ILE A N 1
ATOM 620 C CA . ILE A 1 86 ? -2.644 2.433 17.936 1.00 66.43 83 ILE A CA 1
ATOM 621 C C . ILE A 1 86 ? -3.916 2.600 17.140 1.00 63.56 83 ILE A C 1
ATOM 622 O O . ILE A 1 86 ? -3.963 2.319 15.940 1.00 61.18 83 ILE A O 1
ATOM 627 N N . SER A 1 87 ? -4.957 3.041 17.831 1.00 66.27 84 SER A N 1
ATOM 628 C CA . SER A 1 87 ? -6.271 3.136 17.239 1.00 63.90 84 SER A CA 1
ATOM 629 C C . SER A 1 87 ? -6.275 4.170 16.134 1.00 63.41 84 SER A C 1
ATOM 630 O O . SER A 1 87 ? -7.119 4.114 15.262 1.00 68.71 84 SER A O 1
ATOM 633 N N . THR A 1 88 ? -5.324 5.100 16.172 1.00 58.46 85 THR A N 1
ATOM 634 C CA . THR A 1 88 ? -5.175 6.101 15.119 1.00 57.49 85 THR A CA 1
ATOM 635 C C . THR A 1 88 ? -4.419 5.542 13.918 1.00 58.91 85 THR A C 1
ATOM 636 O O . THR A 1 88 ? -4.871 5.678 12.782 1.00 60.98 85 THR A O 1
ATOM 640 N N . ILE A 1 89 ? -3.263 4.931 14.175 1.00 59.72 86 ILE A N 1
ATOM 641 C CA . ILE A 1 89 ? -2.459 4.339 13.110 1.00 57.91 86 ILE A CA 1
ATOM 642 C C . ILE A 1 89 ? -3.276 3.295 12.382 1.00 62.29 86 ILE A C 1
ATOM 643 O O . ILE A 1 89 ? -3.494 3.413 11.190 1.00 57.22 86 ILE A O 1
ATOM 648 N N . THR A 1 90 ? -3.765 2.295 13.108 1.00 68.13 87 THR A N 1
ATOM 649 C CA . THR A 1 90 ? -4.674 1.318 12.522 1.00 66.28 87 THR A CA 1
ATOM 650 C C . THR A 1 90 ? -5.911 1.995 11.899 1.00 70.08 87 THR A C 1
ATOM 651 O O . THR A 1 90 ? -6.548 1.421 11.027 1.00 71.17 87 THR A O 1
ATOM 655 N N . SER A 1 91 ? -6.259 3.207 12.333 1.00 73.03 88 SER A N 1
ATOM 656 C CA . SER A 1 91 ? -7.385 3.910 11.705 1.00 69.78 88 SER A CA 1
ATOM 657 C C . SER A 1 91 ? -6.962 4.865 10.607 1.00 75.84 88 SER A C 1
ATOM 658 O O . SER A 1 91 ? -7.820 5.406 9.926 1.00 78.79 88 SER A O 1
ATOM 661 N N . ILE A 1 92 ? -5.662 5.116 10.476 1.00 77.75 89 ILE A N 1
ATOM 662 C CA . ILE A 1 92 ? -5.138 5.876 9.348 1.00 74.04 89 ILE A CA 1
ATOM 663 C C . ILE A 1 92 ? -4.418 4.948 8.378 1.00 79.78 89 ILE A C 1
ATOM 664 O O . ILE A 1 92 ? -4.713 4.975 7.173 1.00 74.08 89 ILE A O 1
ATOM 669 N N . ALA A 1 93 ? -3.492 4.141 8.908 1.00 82.67 90 ALA A N 1
ATOM 670 C CA . ALA A 1 93 ? -2.757 3.144 8.125 1.00 79.88 90 ALA A CA 1
ATOM 671 C C . ALA A 1 93 ? -3.697 2.391 7.253 1.00 82.15 90 ALA A C 1
ATOM 672 O O . ALA A 1 93 ? -3.411 2.108 6.106 1.00 90.88 90 ALA A O 1
ATOM 674 N N . ASN A 1 94 ? -4.826 2.052 7.872 1.00 84.33 91 ASN A N 1
ATOM 675 C CA . ASN A 1 94 ? -6.120 2.199 7.204 1.00 91.92 91 ASN A CA 1
ATOM 676 C C . ASN A 1 94 ? -7.232 3.176 7.719 1.00 96.08 91 ASN A C 1
ATOM 677 O O . ASN A 1 94 ? -8.076 2.825 8.572 1.00 96.72 91 ASN A O 1
ATOM 682 N N . ASP A 1 95 ? -7.169 4.421 7.206 1.00 96.23 92 ASP A N 1
ATOM 683 C CA . ASP A 1 95 ? -8.424 4.722 6.578 1.00 93.17 92 ASP A CA 1
ATOM 684 C C . ASP A 1 95 ? -8.408 5.358 5.170 1.00 90.25 92 ASP A C 1
ATOM 685 O O . ASP A 1 95 ? -8.217 6.577 4.947 1.00 90.73 92 ASP A O 1
ATOM 690 N N . TYR A 1 96 ? -8.306 4.438 4.205 1.00 90.41 93 TYR A N 1
ATOM 691 C CA . TYR A 1 96 ? -7.670 3.168 4.554 1.00 89.22 93 TYR A CA 1
ATOM 692 C C . TYR A 1 96 ? -6.325 3.022 3.714 1.00 96.04 93 TYR A C 1
ATOM 693 O O . TYR A 1 96 ? -6.245 2.143 2.838 1.00 93.90 93 TYR A O 1
ATOM 702 N N . GLN A 1 97 ? -5.307 3.898 3.998 1.00 93.29 94 GLN A N 1
ATOM 703 C CA . GLN A 1 97 ? -3.832 3.759 3.620 1.00 80.76 94 GLN A CA 1
ATOM 704 C C . GLN A 1 97 ? -2.709 4.416 4.547 1.00 80.51 94 GLN A C 1
ATOM 705 O O . GLN A 1 97 ? -2.851 5.547 5.042 1.00 67.56 94 GLN A O 1
ATOM 711 N N . TYR A 1 98 ? -1.569 3.701 4.665 1.00 81.40 95 TYR A N 1
ATOM 712 C CA . TYR A 1 98 ? -0.544 3.758 5.743 1.00 70.34 95 TYR A CA 1
ATOM 713 C C . TYR A 1 98 ? 0.586 4.794 5.679 1.00 65.94 95 TYR A C 1
ATOM 714 O O . TYR A 1 98 ? 1.264 5.027 6.677 1.00 61.63 95 TYR A O 1
ATOM 723 N N . ASP A 1 99 ? 0.791 5.417 4.527 1.00 71.45 96 ASP A N 1
ATOM 724 C CA . ASP A 1 99 ? 1.906 6.348 4.363 1.00 57.23 96 ASP A CA 1
ATOM 725 C C . ASP A 1 99 ? 1.706 7.667 5.118 1.00 55.64 96 ASP A C 1
ATOM 726 O O . ASP A 1 99 ? 2.662 8.406 5.357 1.00 49.49 96 ASP A O 1
ATOM 731 N N . GLU A 1 100 ? 0.470 7.962 5.503 1.00 56.52 97 GLU A N 1
ATOM 732 C CA . GLU A 1 100 ? 0.185 9.240 6.142 1.00 51.36 97 GLU A CA 1
ATOM 733 C C . GLU A 1 100 ? -0.188 9.102 7.612 1.00 47.67 97 GLU A C 1
ATOM 734 O O . GLU A 1 100 ? -0.813 9.996 8.180 1.00 47.00 97 GLU A O 1
ATOM 740 N N . VAL A 1 101 ? 0.211 7.996 8.232 1.00 46.90 98 VAL A N 1
ATOM 741 C CA . VAL A 1 101 ? -0.142 7.747 9.625 1.00 46.21 98 VAL A CA 1
ATOM 742 C C . VAL A 1 101 ? 0.432 8.790 10.564 1.00 42.71 98 VAL A C 1
ATOM 743 O O . VAL A 1 101 ? -0.177 9.122 11.576 1.00 41.66 98 VAL A O 1
ATOM 747 N N . PHE A 1 102 ? 1.605 9.306 10.219 1.00 43.51 99 PHE A N 1
ATOM 748 C CA . PHE A 1 102 ? 2.307 10.243 11.082 1.00 37.30 99 PHE A CA 1
ATOM 749 C C . PHE A 1 102 ? 2.104 11.670 10.615 1.00 42.17 99 PHE A C 1
ATOM 750 O O . PHE A 1 102 ? 2.002 12.591 11.428 1.00 41.61 99 PHE A O 1
ATOM 758 N N . SER A 1 103 ? 2.050 11.848 9.299 1.00 42.08 100 SER A N 1
ATOM 759 C CA . SER A 1 103 ? 1.896 13.173 8.719 1.00 35.56 100 SER A CA 1
ATOM 760 C C . SER A 1 103 ? 0.586 13.816 9.158 1.00 35.32 100 SER A C 1
ATOM 761 O O . SER A 1 103 ? 0.557 15.000 9.477 1.00 35.80 100 SER A O 1
ATOM 764 N N . LYS A 1 104 ? -0.489 13.032 9.194 1.00 38.06 101 LYS A N 1
ATOM 765 C CA . LYS A 1 104 ? -1.793 13.544 9.609 1.00 36.39 101 LYS A CA 1
ATOM 766 C C . LYS A 1 104 ? -1.803 13.950 11.083 1.00 37.94 101 LYS A C 1
ATOM 767 O O . LYS A 1 104 ? -2.519 14.873 11.476 1.00 37.25 101 LYS A O 1
ATOM 773 N N . GLN A 1 105 ? -0.999 13.272 11.894 1.00 33.35 102 GLN A N 1
ATOM 774 C CA . GLN A 1 105 ? -0.942 13.580 13.313 1.00 31.03 102 GLN A CA 1
ATOM 775 C C . GLN A 1 105 ? -0.175 14.871 13.532 1.00 31.06 102 GLN A C 1
ATOM 776 O O . GLN A 1 105 ? -0.500 15.658 14.417 1.00 31.68 102 GLN A O 1
ATOM 782 N N . ILE A 1 106 ? 0.844 15.091 12.711 1.00 33.20 103 ILE A N 1
ATOM 783 C CA . ILE A 1 106 ? 1.627 16.317 12.797 1.00 35.32 103 ILE A CA 1
ATOM 784 C C . ILE A 1 106 ? 0.794 17.515 12.334 1.00 32.33 103 ILE A C 1
ATOM 785 O O . ILE A 1 106 ? 0.825 18.573 12.957 1.00 34.79 103 ILE A O 1
ATOM 790 N N . ARG A 1 107 ? 0.036 17.335 11.256 1.00 33.03 104 ARG A N 1
ATOM 791 C CA . ARG A 1 107 ? -0.856 18.374 10.745 1.00 38.30 104 ARG A CA 1
ATOM 792 C C . ARG A 1 107 ? -1.806 18.908 11.816 1.00 35.63 104 ARG A C 1
ATOM 793 O O . ARG A 1 107 ? -2.097 20.102 11.856 1.00 42.95 104 ARG A O 1
ATOM 801 N N . ALA A 1 108 ? -2.276 18.020 12.687 1.00 37.34 105 ALA A N 1
ATOM 802 C CA . ALA A 1 108 ? -3.246 18.384 13.714 1.00 27.89 105 ALA A CA 1
ATOM 803 C C . ALA A 1 108 ? -2.606 18.869 15.011 1.00 34.51 105 ALA A C 1
ATOM 804 O O . ALA A 1 108 ? -3.051 19.853 15.594 1.00 46.38 105 ALA A O 1
ATOM 806 N N . LEU A 1 109 ? -1.568 18.179 15.467 1.00 35.72 106 LEU A N 1
ATOM 807 C CA . LEU A 1 109 ? -1.002 18.450 16.785 1.00 34.99 106 LEU A CA 1
ATOM 808 C C . LEU A 1 109 ? 0.163 19.428 16.743 1.00 37.68 106 LEU A C 1
ATOM 809 O O . LEU A 1 109 ? 0.399 20.153 17.709 1.00 36.84 106 LEU A O 1
ATOM 814 N N . GLY A 1 110 ? 0.882 19.440 15.623 1.00 33.97 107 GLY A N 1
ATOM 815 C CA . GLY A 1 110 ? 2.092 20.232 15.484 1.00 29.16 107 GLY A CA 1
ATOM 816 C C . GLY A 1 110 ? 1.895 21.725 15.667 1.00 35.44 107 GLY A C 1
ATOM 817 O O . GLY A 1 110 ? 1.043 22.337 15.026 1.00 38.65 107 GLY A O 1
ATOM 818 N N . HIS A 1 111 ? 2.688 22.312 16.555 1.00 36.14 108 HIS A N 1
ATOM 819 C CA . HIS A 1 111 ? 2.661 23.747 16.787 1.00 32.85 108 HIS A CA 1
ATOM 820 C C . HIS A 1 111 ? 3.956 24.386 16.314 1.00 42.91 108 HIS A C 1
ATOM 821 O O . HIS A 1 111 ? 4.998 23.733 16.258 1.00 41.26 108 HIS A O 1
ATOM 828 N N . ASN A 1 112 ? 3.880 25.667 15.972 1.00 50.55 109 ASN A N 1
ATOM 829 C CA . ASN A 1 112 ? 5.061 26.443 15.620 1.00 51.05 109 ASN A CA 1
ATOM 830 C C . ASN A 1 112 ? 6.022 26.532 16.802 1.00 49.67 109 ASN A C 1
ATOM 831 O O . ASN A 1 112 ? 5.714 27.151 17.823 1.00 43.66 109 ASN A O 1
ATOM 836 N N . GLY A 1 113 ? 7.182 25.898 16.665 1.00 41.18 110 GLY A N 1
ATOM 837 C CA . GLY A 1 113 ? 8.142 25.843 17.751 1.00 38.21 110 GLY A CA 1
ATOM 838 C C . GLY A 1 113 ? 8.417 24.434 18.251 1.00 41.62 110 GLY A C 1
ATOM 839 O O . GLY A 1 113 ? 9.386 24.203 18.971 1.00 43.78 110 GLY A O 1
ATOM 840 N N . ASP A 1 114 ? 7.560 23.488 17.883 1.00 41.64 111 ASP A N 1
ATOM 841 C CA . ASP A 1 114 ? 7.784 22.093 18.231 1.00 35.42 111 ASP A CA 1
ATOM 842 C C . ASP A 1 114 ? 8.966 21.530 17.457 1.00 37.58 111 ASP A C 1
ATOM 843 O O . ASP A 1 114 ? 9.382 22.100 16.451 1.00 43.54 111 ASP A O 1
ATOM 848 N N . VAL A 1 115 ? 9.494 20.403 17.923 1.00 32.76 112 VAL A N 1
ATOM 849 C CA . VAL A 1 115 ? 10.613 19.745 17.261 1.00 31.51 112 VAL A CA 1
ATOM 850 C C . VAL A 1 115 ? 10.268 18.299 16.922 1.00 33.68 112 VAL A C 1
ATOM 851 O O . VAL A 1 115 ? 9.827 17.540 17.784 1.00 38.79 112 VAL A O 1
ATOM 855 N N . LEU A 1 116 ? 10.463 17.924 15.663 1.00 33.34 113 LEU A N 1
ATOM 856 C CA . LEU A 1 116 ? 10.184 16.565 15.219 1.00 30.44 113 LEU A CA 1
ATOM 857 C C . LEU A 1 116 ? 11.414 15.677 15.329 1.00 33.99 113 LEU A C 1
ATOM 858 O O . LEU A 1 116 ? 12.423 15.916 14.670 1.00 34.83 113 LEU A O 1
ATOM 863 N N . LEU A 1 117 ? 11.325 14.647 16.161 1.00 32.62 114 LEU A N 1
ATOM 864 C CA . LEU A 1 117 ? 12.383 13.656 16.248 1.00 26.74 114 LEU A CA 1
ATOM 865 C C . LEU A 1 117 ? 12.068 12.486 15.328 1.00 28.95 114 LEU A C 1
ATOM 866 O O . LEU A 1 117 ? 11.373 11.554 15.722 1.00 31.02 114 LEU A O 1
ATOM 871 N N . ALA A 1 118 ? 12.566 12.536 14.097 1.00 31.97 115 ALA A N 1
ATOM 872 C CA . ALA A 1 118 ? 12.281 11.477 13.129 1.00 32.37 115 ALA A CA 1
ATOM 873 C C . ALA A 1 118 ? 13.382 10.420 13.110 1.00 30.91 115 ALA A C 1
ATOM 874 O O . ALA A 1 118 ? 14.553 10.734 12.910 1.00 32.21 115 ALA A O 1
ATOM 876 N N . ILE A 1 119 ? 13.002 9.165 13.321 1.00 28.71 116 ILE A N 1
ATOM 877 C CA . ILE A 1 119 ? 13.974 8.081 13.340 1.00 32.05 116 ILE A CA 1
ATOM 878 C C . ILE A 1 119 ? 13.702 7.073 12.233 1.00 34.29 116 ILE A C 1
ATOM 879 O O . ILE A 1 119 ? 12.577 6.617 12.051 1.00 37.26 116 ILE A O 1
ATOM 884 N N . SER A 1 120 ? 14.746 6.739 11.487 1.00 34.20 117 SER A N 1
ATOM 885 C CA . SER A 1 120 ? 14.646 5.762 10.417 1.00 41.52 117 SER A CA 1
ATOM 886 C C . SER A 1 120 ? 16.017 5.176 10.133 1.00 45.45 117 SER A C 1
ATOM 887 O O . SER A 1 120 ? 16.937 5.893 9.745 1.00 44.66 117 SER A O 1
ATOM 890 N N . THR A 1 121 ? 16.157 3.872 10.330 1.00 46.62 118 THR A N 1
ATOM 891 C CA . THR A 1 121 ? 17.438 3.220 10.110 1.00 44.74 118 THR A CA 1
ATOM 892 C C . THR A 1 121 ? 17.859 3.306 8.645 1.00 48.66 118 THR A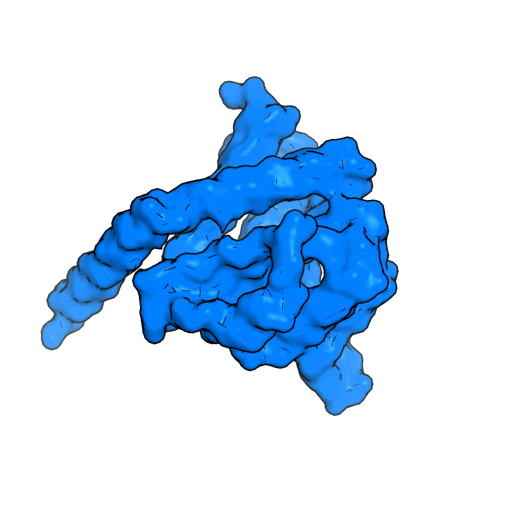 C 1
ATOM 893 O O . THR A 1 121 ? 19.002 3.647 8.341 1.00 48.60 118 THR A O 1
ATOM 897 N N . SER A 1 122 ? 16.927 3.012 7.744 1.00 52.12 119 SER A N 1
ATOM 898 C CA . SER A 1 122 ? 17.200 3.050 6.308 1.00 50.45 119 SER A CA 1
ATOM 899 C C . SER A 1 122 ? 17.128 4.466 5.740 1.00 55.78 119 SER A C 1
ATOM 900 O O . SER A 1 122 ? 17.811 4.793 4.768 1.00 57.12 119 SER A O 1
ATOM 903 N N . GLY A 1 123 ? 16.296 5.301 6.352 1.00 56.57 120 GLY A N 1
ATOM 904 C CA . GLY A 1 123 ? 16.057 6.639 5.851 1.00 49.41 120 GLY A CA 1
ATOM 905 C C . GLY A 1 123 ? 15.129 6.606 4.655 1.00 50.20 120 GLY A C 1
ATOM 906 O O . GLY A 1 123 ? 15.038 7.574 3.902 1.00 54.14 120 GLY A O 1
ATOM 907 N N . ASN A 1 124 ? 14.434 5.487 4.479 1.00 51.08 121 ASN A N 1
ATOM 908 C CA . ASN A 1 124 ? 13.567 5.316 3.321 1.00 59.13 121 ASN A CA 1
ATOM 909 C C . ASN A 1 124 ? 12.159 4.860 3.690 1.00 62.44 121 ASN A C 1
ATOM 910 O O . ASN A 1 124 ? 11.442 4.304 2.857 1.00 71.49 121 ASN A O 1
ATOM 915 N N . SER A 1 125 ? 11.765 5.096 4.937 1.00 57.38 122 SER A N 1
ATOM 916 C CA . SER A 1 125 ? 10.411 4.778 5.375 1.00 57.79 122 SER A CA 1
ATOM 917 C C . SER A 1 125 ? 9.472 5.924 5.026 1.00 58.11 122 SER A C 1
ATOM 918 O O . SER A 1 125 ? 9.604 7.028 5.558 1.00 53.98 122 SER A O 1
ATOM 921 N N . ARG A 1 126 ? 8.528 5.655 4.129 1.00 54.66 123 ARG A N 1
ATOM 922 C CA . ARG A 1 126 ? 7.660 6.698 3.593 1.00 55.50 123 ARG A CA 1
ATOM 923 C C . ARG A 1 126 ? 6.837 7.388 4.681 1.00 52.81 123 ARG A C 1
ATOM 924 O O . ARG A 1 126 ? 6.565 8.587 4.592 1.00 54.21 123 ARG A O 1
ATOM 932 N N . ASN A 1 127 ? 6.452 6.642 5.711 1.00 47.39 124 ASN A N 1
ATOM 933 C CA . ASN A 1 127 ? 5.686 7.228 6.805 1.00 46.27 124 ASN A CA 1
ATOM 934 C C . ASN A 1 127 ? 6.498 8.293 7.541 1.00 47.01 124 ASN A C 1
ATOM 935 O O . ASN A 1 127 ? 5.964 9.331 7.934 1.00 46.20 124 ASN A O 1
ATOM 940 N N . VAL A 1 128 ? 7.792 8.047 7.704 1.00 46.03 125 VAL A N 1
ATOM 941 C CA . VAL A 1 128 ? 8.662 9.002 8.377 1.00 44.97 125 VAL A CA 1
ATOM 942 C C . VAL A 1 128 ? 8.996 10.170 7.457 1.00 49.89 125 VAL A C 1
ATOM 943 O O . VAL A 1 128 ? 9.110 11.312 7.903 1.00 51.01 125 VAL A O 1
ATOM 947 N N . VAL A 1 129 ? 9.144 9.880 6.169 1.00 50.22 126 VAL A N 1
ATOM 948 C CA . VAL A 1 129 ? 9.435 10.916 5.188 1.00 47.38 126 VAL A CA 1
ATOM 949 C C . VAL A 1 129 ? 8.313 11.944 5.123 1.00 46.39 126 VAL A C 1
ATOM 950 O O . VAL A 1 129 ? 8.553 13.141 5.274 1.00 47.78 126 VAL A O 1
ATOM 954 N N . LYS A 1 130 ? 7.088 11.473 4.909 1.00 45.32 127 LYS A N 1
ATOM 955 C CA . LYS A 1 130 ? 5.947 12.375 4.810 1.00 48.27 127 LYS A CA 1
ATOM 956 C C . LYS A 1 130 ? 5.753 13.150 6.110 1.00 46.20 127 LYS A C 1
ATOM 957 O O . LYS A 1 130 ? 5.310 14.298 6.097 1.00 49.77 127 LYS A O 1
ATOM 963 N N . ALA A 1 131 ? 6.102 12.524 7.229 1.00 43.75 128 ALA 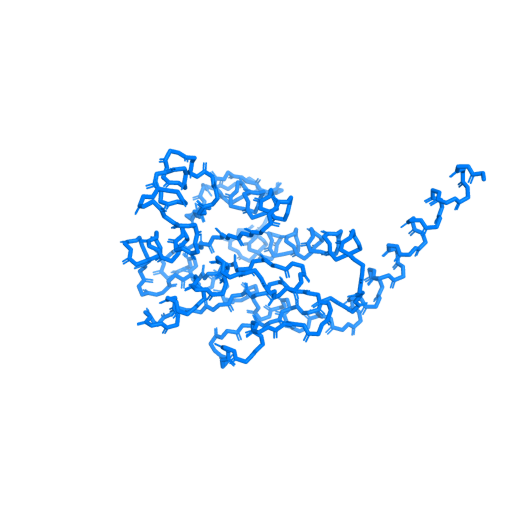A N 1
ATOM 964 C CA . ALA A 1 131 ? 6.075 13.199 8.518 1.00 41.59 128 ALA A CA 1
ATOM 965 C C . ALA A 1 131 ? 7.016 14.394 8.501 1.00 45.77 128 ALA A C 1
ATOM 966 O O . ALA A 1 131 ? 6.678 15.474 8.983 1.00 46.43 128 ALA A O 1
ATOM 968 N N . ILE A 1 132 ? 8.200 14.193 7.936 1.00 47.12 129 ILE A N 1
ATOM 969 C CA . ILE A 1 132 ? 9.172 15.269 7.813 1.00 47.35 129 ILE A CA 1
ATOM 970 C C . ILE A 1 132 ? 8.673 16.332 6.837 1.00 47.22 129 ILE A C 1
ATOM 971 O O . ILE A 1 132 ? 8.743 17.526 7.128 1.00 50.63 129 ILE A O 1
ATOM 976 N N . GLU A 1 133 ? 8.156 15.893 5.691 1.00 45.63 130 GLU A N 1
ATOM 977 C CA . GLU A 1 133 ? 7.563 16.804 4.714 1.00 44.22 130 GLU A CA 1
ATOM 978 C C . GLU A 1 133 ? 6.504 17.673 5.367 1.00 46.94 130 GLU A C 1
ATOM 979 O O . GLU A 1 133 ? 6.444 18.880 5.142 1.00 51.97 130 GLU A O 1
ATOM 985 N N . SER A 1 134 ? 5.668 17.041 6.181 1.00 44.53 131 SER A N 1
ATOM 986 C CA . SER A 1 134 ? 4.614 17.745 6.885 1.00 43.56 131 SER A CA 1
ATOM 987 C C . SER A 1 134 ? 5.182 18.804 7.827 1.00 48.06 131 SER A C 1
ATOM 988 O O . SER A 1 134 ? 4.741 19.948 7.819 1.00 54.20 131 SER A O 1
ATOM 991 N N . ALA A 1 135 ? 6.174 18.423 8.625 1.00 51.07 132 ALA A N 1
ATOM 992 C CA . ALA A 1 135 ? 6.724 19.316 9.641 1.00 51.74 132 ALA A CA 1
ATOM 993 C C . ALA A 1 135 ? 7.459 20.513 9.040 1.00 51.04 132 ALA A C 1
ATOM 994 O O . ALA A 1 135 ? 7.440 21.608 9.603 1.00 55.46 132 ALA A O 1
ATOM 996 N N . VAL A 1 136 ? 8.111 20.297 7.904 1.00 45.30 133 VAL A N 1
ATOM 997 C CA . VAL A 1 136 ? 8.765 21.379 7.177 1.00 49.50 133 VAL A CA 1
ATOM 998 C C . VAL A 1 136 ? 7.755 22.459 6.806 1.00 52.98 133 VAL A C 1
ATOM 999 O O . VAL A 1 136 ? 8.049 23.654 6.858 1.00 54.65 133 VAL A O 1
ATOM 1003 N N . SER A 1 137 ? 6.550 22.021 6.461 1.00 51.69 134 SER A N 1
ATOM 1004 C CA . SER A 1 137 ? 5.478 22.918 6.054 1.00 53.34 134 SER A CA 1
ATOM 1005 C C . SER A 1 137 ? 4.961 23.793 7.194 1.00 56.68 134 SER A C 1
ATOM 1006 O O . SER A 1 137 ? 4.159 24.697 6.964 1.00 63.67 134 SER A O 1
ATOM 1009 N N . ARG A 1 138 ? 5.403 23.524 8.420 1.00 51.83 135 ARG A N 1
ATOM 1010 C CA . ARG A 1 138 ? 4.844 24.211 9.581 1.00 56.10 135 ARG A CA 1
ATOM 1011 C C . ARG A 1 138 ? 5.876 24.924 10.442 1.00 59.73 135 ARG A C 1
ATOM 1012 O O . ARG A 1 138 ? 5.622 25.161 11.625 1.00 63.31 135 ARG A O 1
ATOM 1020 N N . ASP A 1 139 ? 7.025 25.265 9.861 1.00 59.71 136 ASP A N 1
ATOM 1021 C CA . ASP A 1 139 ? 8.079 25.956 10.604 1.00 67.16 136 ASP A CA 1
ATOM 1022 C C . ASP A 1 139 ? 8.505 25.115 11.806 1.00 62.04 136 ASP A C 1
ATOM 1023 O O . ASP A 1 139 ? 8.528 25.595 12.942 1.00 58.04 136 ASP A O 1
ATOM 1028 N N . ILE A 1 140 ? 8.823 23.852 11.544 1.00 58.07 137 ILE A N 1
ATOM 1029 C CA . ILE A 1 140 ? 9.176 22.912 12.601 1.00 49.55 137 ILE A CA 1
ATOM 1030 C C . ILE A 1 140 ? 10.513 22.233 12.335 1.00 44.39 137 ILE A C 1
ATOM 1031 O O . ILE A 1 140 ? 10.670 21.523 11.345 1.00 43.45 137 ILE A O 1
ATOM 1036 N N . PRO A 1 141 ? 11.486 22.458 13.225 1.00 42.86 138 PRO A N 1
ATOM 1037 C CA . PRO A 1 141 ? 12.807 21.829 13.132 1.00 41.68 138 PRO A CA 1
ATOM 1038 C C . PRO A 1 141 ? 12.738 20.305 13.148 1.00 37.77 138 PRO A C 1
ATOM 1039 O O . PRO A 1 141 ? 11.953 19.729 13.895 1.00 38.80 138 PRO A O 1
ATOM 1043 N N . ILE A 1 142 ? 13.563 19.671 12.323 1.00 41.73 139 ILE A N 1
ATOM 1044 C CA . ILE A 1 142 ? 13.644 18.218 12.262 1.00 37.98 139 ILE A CA 1
ATOM 1045 C C . ILE A 1 142 ? 14.932 17.711 12.894 1.00 40.34 139 ILE A C 1
ATOM 1046 O O . ILE A 1 142 ? 16.004 18.255 12.653 1.00 40.91 139 ILE A O 1
ATOM 1051 N N . ILE A 1 143 ? 14.825 16.672 13.709 1.00 37.65 140 ILE A N 1
ATOM 1052 C CA . ILE A 1 143 ? 15.997 15.959 14.184 1.00 29.58 140 ILE A CA 1
ATOM 1053 C C . ILE A 1 143 ? 15.903 14.537 13.654 1.00 30.08 140 ILE A C 1
ATOM 1054 O O . ILE A 1 143 ? 15.095 13.740 14.125 1.00 29.00 140 ILE A O 1
ATOM 1059 N N . ALA A 1 144 ? 16.710 14.234 12.645 1.00 34.23 141 ALA A N 1
ATOM 1060 C CA . ALA A 1 144 ? 16.599 12.960 11.952 1.00 32.13 141 ALA A CA 1
ATOM 1061 C C . ALA A 1 144 ? 17.714 12.004 12.348 1.00 32.70 141 ALA A C 1
ATOM 1062 O O . ALA A 1 144 ? 18.887 12.274 12.104 1.00 36.58 141 ALA A O 1
ATOM 1064 N N . LEU A 1 145 ? 17.345 10.888 12.967 1.00 28.30 142 LEU A N 1
ATOM 1065 C CA . LEU A 1 145 ? 18.306 9.835 13.252 1.00 29.48 142 LEU A CA 1
ATOM 1066 C C . LEU A 1 145 ? 18.292 8.825 12.122 1.00 26.75 142 LEU A C 1
ATOM 1067 O O . LEU A 1 145 ? 17.303 8.128 11.916 1.00 26.33 142 LEU A O 1
ATOM 1072 N N . THR A 1 146 ? 19.393 8.739 11.393 1.00 25.42 143 THR A N 1
ATOM 1073 C CA . THR A 1 146 ? 19.448 7.858 10.242 1.00 30.53 143 THR A CA 1
ATOM 1074 C C . THR A 1 146 ? 20.679 6.973 10.266 1.00 33.71 143 THR A C 1
ATOM 1075 O O . THR A 1 146 ? 21.506 7.061 11.172 1.00 32.84 143 THR A O 1
ATOM 1079 N N . GLY A 1 147 ? 20.776 6.109 9.262 1.00 38.52 144 GLY A N 1
ATOM 1080 C CA . GLY A 1 147 ? 21.954 5.292 9.035 1.00 35.97 144 GLY A CA 1
ATOM 1081 C C . GLY A 1 147 ? 22.173 5.202 7.539 1.00 43.17 144 GLY A C 1
ATOM 1082 O O . GLY A 1 147 ? 21.561 5.957 6.786 1.00 50.46 144 GLY A O 1
ATOM 1083 N N . PHE A 1 148 ? 23.034 4.283 7.107 1.00 43.32 145 PHE A N 1
ATOM 1084 C CA . PHE A 1 148 ? 23.323 4.100 5.686 1.00 40.19 145 PHE A CA 1
ATOM 1085 C C . PHE A 1 148 ? 23.779 5.402 5.027 1.00 44.13 145 PHE A C 1
ATOM 1086 O O . PHE A 1 148 ? 24.716 6.054 5.488 1.00 40.89 145 PHE A O 1
ATOM 1094 N N . ASP A 1 149 ? 23.093 5.778 3.952 1.00 49.92 146 ASP A N 1
ATOM 1095 C CA . ASP A 1 149 ? 23.410 6.995 3.211 1.00 53.10 146 ASP A CA 1
ATOM 1096 C C . ASP A 1 149 ? 22.558 8.171 3.675 1.00 51.63 146 ASP A C 1
ATOM 1097 O O . ASP A 1 149 ? 22.835 9.321 3.343 1.00 49.99 146 ASP A O 1
ATOM 1102 N N . GLY A 1 150 ? 21.517 7.870 4.443 1.00 53.13 147 GLY A N 1
ATOM 1103 C CA . GLY A 1 150 ? 20.613 8.892 4.934 1.00 51.42 147 GLY A CA 1
ATOM 1104 C C . GLY A 1 150 ? 19.296 8.839 4.193 1.00 53.21 147 GLY A C 1
ATOM 1105 O O . GLY A 1 150 ? 18.326 9.491 4.583 1.00 53.38 147 GLY A O 1
ATOM 1106 N N . GLY A 1 151 ? 19.271 8.058 3.118 1.00 49.06 148 GLY A N 1
ATOM 1107 C CA . GLY A 1 151 ? 18.070 7.869 2.328 1.00 47.02 148 GLY A CA 1
ATOM 1108 C C . GLY A 1 151 ? 17.515 9.160 1.764 1.00 51.59 148 GLY A C 1
ATOM 1109 O O . GLY A 1 151 ? 18.246 10.129 1.566 1.00 53.26 148 GLY A O 1
ATOM 1110 N N . ASP A 1 152 ? 16.210 9.172 1.511 1.00 55.99 149 ASP A N 1
ATOM 1111 C CA . ASP A 1 152 ? 15.544 10.344 0.956 1.00 54.01 149 ASP A CA 1
ATOM 1112 C C . ASP A 1 152 ? 15.380 11.427 2.010 1.00 54.60 149 ASP A C 1
ATOM 1113 O O . ASP A 1 152 ? 15.053 12.569 1.695 1.00 62.69 149 ASP A O 1
ATOM 1118 N N . ILE A 1 153 ? 15.607 11.056 3.264 1.00 49.99 150 ILE A N 1
ATOM 1119 C CA . ILE A 1 153 ? 15.526 11.993 4.374 1.00 52.90 150 ILE A CA 1
ATOM 1120 C C . ILE A 1 153 ? 16.493 13.156 4.197 1.00 53.56 150 ILE A C 1
ATOM 1121 O O . ILE A 1 153 ? 16.150 14.309 4.459 1.00 55.34 150 ILE A O 1
ATOM 1126 N N . SER A 1 154 ? 17.702 12.841 3.744 1.00 46.79 151 SER A N 1
ATOM 1127 C CA . SER A 1 154 ? 18.762 13.832 3.620 1.00 52.78 151 SER A CA 1
ATOM 1128 C C . SER A 1 154 ? 18.328 15.026 2.778 1.00 62.51 151 SER A C 1
ATOM 1129 O O . SER A 1 154 ? 18.454 16.175 3.205 1.00 62.11 151 SER A O 1
ATOM 1132 N N . GLY A 1 155 ? 17.793 14.749 1.593 1.00 59.59 152 GLY A N 1
ATOM 1133 C CA . GLY A 1 155 ? 17.384 15.801 0.681 1.00 58.68 152 GLY A CA 1
ATOM 1134 C C . GLY A 1 155 ? 16.071 16.471 1.043 1.00 67.10 152 GLY A C 1
ATOM 1135 O O . GLY A 1 155 ? 15.363 16.964 0.165 1.00 75.29 152 GLY A O 1
ATOM 1136 N N . LEU A 1 156 ? 15.745 16.493 2.332 1.00 62.77 153 LEU A N 1
ATOM 1137 C CA . LEU A 1 156 ? 14.522 17.132 2.803 1.00 56.98 153 LEU A CA 1
ATOM 1138 C C . LEU A 1 156 ? 14.813 18.162 3.876 1.00 57.63 153 LEU A C 1
ATOM 1139 O O . LEU A 1 156 ? 13.901 18.760 4.446 1.00 56.75 153 LEU A O 1
ATOM 1144 N N . LEU A 1 157 ? 16.090 18.366 4.158 1.00 56.28 154 LEU A N 1
ATOM 1145 C CA . LEU A 1 157 ? 16.455 19.183 5.297 1.00 62.71 154 LEU A CA 1
ATOM 1146 C C . LEU A 1 157 ? 17.375 20.340 4.932 1.00 65.25 154 LEU A C 1
ATOM 1147 O O . LEU A 1 157 ? 18.350 20.173 4.197 1.00 71.83 154 LEU A O 1
ATOM 1152 N N . GLY A 1 158 ? 17.036 21.520 5.442 1.00 59.69 155 GLY A N 1
ATOM 1153 C CA . GLY A 1 158 ? 17.979 22.616 5.545 1.00 63.44 155 GLY A CA 1
ATOM 1154 C C . GLY A 1 158 ? 18.583 22.485 6.929 1.00 71.19 155 GLY A C 1
ATOM 1155 O O . GLY A 1 158 ? 18.672 21.372 7.446 1.00 88.93 155 GLY A O 1
ATOM 1156 N N . GLU A 1 159 ? 18.999 23.586 7.546 1.00 68.41 156 GLU A N 1
ATOM 1157 C CA . GLU A 1 159 ? 19.421 23.499 8.944 1.00 78.57 156 GLU A CA 1
ATOM 1158 C C . GLU A 1 159 ? 18.749 24.509 9.865 1.00 80.29 156 GLU A C 1
ATOM 1159 O O . GLU A 1 159 ? 19.376 25.410 10.422 1.00 87.29 156 GLU A O 1
ATOM 1165 N N . GLY A 1 160 ? 17.440 24.333 9.991 1.00 77.44 157 GLY A N 1
ATOM 1166 C CA . GLY A 1 160 ? 16.754 24.585 11.238 1.00 80.34 157 GLY A CA 1
ATOM 1167 C C . GLY A 1 160 ? 16.711 23.168 11.771 1.00 67.03 157 GLY A C 1
ATOM 1168 O O . GLY A 1 160 ? 16.361 22.911 12.921 1.00 71.58 157 GLY A O 1
ATOM 1169 N N . ASP A 1 161 ? 17.106 22.251 10.887 1.00 57.30 158 ASP A N 1
ATOM 1170 C CA . ASP A 1 161 ? 17.078 20.815 11.119 1.00 61.64 158 ASP A CA 1
ATOM 1171 C C . ASP A 1 161 ? 18.479 20.219 11.257 1.00 60.93 158 ASP A C 1
ATOM 1172 O O . ASP A 1 161 ? 19.465 20.807 10.815 1.00 66.69 158 ASP A O 1
ATOM 1177 N N . VAL A 1 162 ? 18.552 19.040 11.869 1.00 51.05 159 VAL A N 1
ATOM 1178 C CA . VAL A 1 162 ? 19.801 18.307 12.016 1.00 33.74 159 VAL A CA 1
ATOM 1179 C C . VAL A 1 162 ? 19.623 16.874 11.532 1.00 40.45 159 VAL A C 1
ATOM 1180 O O . VAL A 1 162 ? 18.586 16.256 11.767 1.00 42.76 159 VAL A O 1
ATOM 1184 N N . GLU A 1 163 ? 20.635 16.347 10.854 1.00 42.65 160 GLU A N 1
ATOM 1185 C CA . GLU A 1 163 ? 20.656 14.935 10.507 1.00 36.51 160 GLU A CA 1
ATOM 1186 C C . GLU A 1 163 ? 21.791 14.254 11.255 1.00 34.15 160 GLU A C 1
ATOM 1187 O O . GLU A 1 163 ? 22.928 14.720 11.228 1.00 40.06 160 GLU A O 1
ATOM 1193 N N . ILE A 1 164 ? 21.472 13.162 11.937 1.00 32.09 161 ILE A N 1
ATOM 1194 C CA . ILE A 1 164 ? 22.475 12.366 12.629 1.00 27.80 161 ILE A CA 1
ATOM 1195 C C . ILE A 1 164 ? 22.586 11.013 11.954 1.00 30.13 161 ILE A C 1
ATOM 1196 O O . ILE A 1 164 ? 21.787 10.117 12.216 1.00 30.34 161 ILE A O 1
ATOM 1201 N N . ARG A 1 165 ? 23.575 10.876 11.077 1.00 33.10 162 ARG A N 1
ATOM 1202 C CA . ARG A 1 165 ? 23.718 9.679 10.257 1.00 33.95 162 ARG A CA 1
ATOM 1203 C C . ARG A 1 165 ? 24.767 8.727 10.816 1.00 31.09 162 ARG A C 1
ATOM 1204 O O . ARG A 1 165 ? 25.945 9.059 10.883 1.00 33.90 162 ARG A O 1
ATOM 1212 N N . VAL A 1 166 ? 24.333 7.534 11.201 1.00 29.57 163 VAL A N 1
ATOM 1213 C CA . VAL A 1 166 ? 25.236 6.544 11.772 1.00 31.29 163 VAL A CA 1
ATOM 1214 C C . VAL A 1 166 ? 26.060 5.853 10.695 1.00 30.09 163 VAL A C 1
ATOM 1215 O O . VAL A 1 166 ? 25.507 5.287 9.756 1.00 39.89 163 VAL A O 1
ATOM 1219 N N . PRO A 1 167 ? 27.392 5.889 10.833 1.00 29.77 164 PRO A N 1
ATOM 1220 C CA . PRO A 1 167 ? 28.302 5.271 9.865 1.00 30.66 164 PRO A CA 1
ATOM 1221 C C . PRO A 1 167 ? 28.218 3.751 9.875 1.00 34.70 164 PRO A C 1
ATOM 1222 O O . PRO A 1 167 ? 29.151 3.088 10.325 1.00 45.21 164 PRO A O 1
ATOM 1226 N N . SER A 1 168 ? 27.113 3.208 9.384 1.00 31.44 165 SER A N 1
ATOM 1227 C CA . SER A 1 168 ? 26.911 1.765 9.367 1.00 32.81 165 SER A CA 1
ATOM 1228 C C . SER A 1 168 ? 25.846 1.398 8.354 1.00 34.98 165 SER A C 1
ATOM 1229 O O . SER A 1 168 ? 24.957 2.196 8.069 1.00 38.86 165 SER A O 1
ATOM 1232 N N . ALA A 1 169 ? 25.939 0.190 7.812 1.00 37.85 166 ALA A N 1
ATOM 1233 C CA . ALA A 1 169 ? 24.955 -0.291 6.854 1.00 35.05 166 ALA A CA 1
ATOM 1234 C C . ALA A 1 169 ? 24.219 -1.506 7.402 1.00 33.08 166 ALA A C 1
ATOM 1235 O O . ALA A 1 169 ? 23.619 -2.269 6.654 1.00 37.45 166 ALA A O 1
ATOM 1237 N N . ARG A 1 170 ? 24.276 -1.690 8.713 1.00 33.74 167 ARG A N 1
ATOM 1238 C CA . ARG A 1 170 ? 23.555 -2.780 9.343 1.00 29.89 167 ARG A CA 1
ATOM 1239 C C . ARG A 1 170 ? 22.499 -2.213 10.285 1.00 30.42 167 ARG A C 1
ATOM 1240 O O . ARG A 1 170 ? 22.818 -1.443 11.184 1.00 30.89 167 ARG A O 1
ATOM 1248 N N . THR A 1 171 ? 21.242 -2.590 10.062 1.00 31.18 168 THR A N 1
ATOM 1249 C CA . THR A 1 171 ? 20.115 -2.057 10.825 1.00 32.70 168 THR A CA 1
ATOM 1250 C C . THR A 1 171 ? 20.282 -2.265 12.333 1.00 34.95 168 THR A C 1
ATOM 1251 O O . THR A 1 171 ? 19.978 -1.373 13.129 1.00 30.32 168 THR A O 1
ATOM 1255 N N . SER A 1 172 ? 20.771 -3.440 12.716 1.00 31.82 169 SER A N 1
ATOM 1256 C CA . SER A 1 172 ? 21.016 -3.746 14.119 1.00 25.50 169 SER A CA 1
ATOM 1257 C C . SER A 1 172 ? 22.005 -2.770 14.735 1.00 27.58 169 SER A C 1
ATOM 1258 O O . SER A 1 172 ? 21.782 -2.269 15.833 1.00 27.65 169 SER A O 1
ATOM 1261 N N . ARG A 1 173 ? 23.100 -2.508 14.025 1.00 28.80 170 ARG A N 1
ATOM 1262 C CA . ARG A 1 173 ? 24.138 -1.613 14.527 1.00 28.19 170 ARG A CA 1
ATOM 1263 C C . ARG A 1 173 ? 23.658 -0.163 14.551 1.00 26.89 170 ARG A C 1
ATOM 1264 O O . ARG A 1 173 ? 24.076 0.627 15.393 1.00 32.54 170 ARG A O 1
ATOM 1272 N N . ILE A 1 174 ? 22.772 0.181 13.630 1.00 24.67 171 ILE A N 1
ATOM 1273 C CA . ILE A 1 174 ? 22.221 1.526 13.579 1.00 24.75 171 ILE A CA 1
ATOM 1274 C C . ILE A 1 174 ? 21.277 1.775 14.750 1.00 25.41 171 ILE A C 1
ATOM 1275 O O . ILE A 1 174 ? 21.302 2.841 15.360 1.00 29.48 171 ILE A O 1
ATOM 1280 N N . GLN A 1 175 ? 20.441 0.794 15.061 1.00 23.74 172 GLN A N 1
ATOM 1281 C CA . GLN A 1 175 ? 19.499 0.931 16.162 1.00 24.18 172 GLN A CA 1
ATOM 1282 C C . GLN A 1 175 ? 20.228 1.020 17.495 1.00 25.00 172 GLN A C 1
ATOM 1283 O O . GLN A 1 175 ? 19.793 1.723 18.406 1.00 24.82 172 GLN A O 1
ATOM 1289 N N . GLU A 1 176 ? 21.345 0.310 17.597 1.00 26.18 173 GLU A N 1
ATOM 1290 C CA . GLU A 1 176 ? 22.129 0.291 18.823 1.00 27.28 173 GLU A CA 1
ATOM 1291 C C . GLU A 1 176 ? 22.780 1.645 19.075 1.00 26.04 173 GLU A C 1
ATOM 1292 O O . GLU A 1 176 ? 22.818 2.123 20.207 1.00 27.48 173 GLU A O 1
ATOM 1298 N N . VAL A 1 177 ? 23.279 2.267 18.015 1.00 24.98 174 VAL A N 1
ATOM 1299 C CA . VAL A 1 177 ? 23.883 3.588 18.129 1.00 26.60 174 VAL A CA 1
ATOM 1300 C C . VAL A 1 177 ? 22.825 4.663 18.386 1.00 25.81 174 VAL A C 1
ATOM 1301 O O . VAL A 1 177 ? 23.051 5.598 19.159 1.00 27.85 174 VAL A O 1
ATOM 1305 N N . HIS A 1 178 ? 21.665 4.508 17.751 1.00 26.15 175 HIS A N 1
ATOM 1306 C CA . HIS A 1 178 ? 20.543 5.432 17.923 1.00 24.68 175 HIS A CA 1
ATOM 1307 C C . HIS A 1 178 ? 20.103 5.537 19.370 1.00 26.22 175 HIS A C 1
ATOM 1308 O O . HIS A 1 178 ? 19.689 6.599 19.827 1.00 23.55 175 HIS A O 1
ATOM 1315 N N . LEU A 1 179 ? 20.183 4.416 20.076 1.00 26.02 176 LEU A N 1
ATOM 1316 C CA . LEU A 1 179 ? 19.781 4.351 21.466 1.00 22.57 176 LEU A CA 1
ATOM 1317 C C . LEU A 1 179 ? 20.747 5.150 22.324 1.00 27.73 176 LEU A C 1
ATOM 1318 O O . LEU A 1 179 ? 20.336 5.847 23.253 1.00 26.04 176 LEU A O 1
ATOM 1323 N N . VAL A 1 180 ? 22.034 5.049 22.005 1.00 25.39 177 VAL A N 1
ATOM 1324 C CA . VAL A 1 180 ? 23.045 5.835 22.694 1.00 23.34 177 VAL A CA 1
ATOM 1325 C C . VAL A 1 180 ? 22.806 7.319 22.449 1.00 25.99 177 VAL A C 1
ATOM 1326 O O . VAL A 1 180 ? 22.894 8.128 23.371 1.00 29.16 177 VAL A O 1
ATOM 1330 N N . VAL A 1 181 ? 22.496 7.669 21.203 1.00 26.46 178 VAL A N 1
ATOM 1331 C CA . VAL A 1 181 ? 22.218 9.058 20.848 1.00 27.23 178 VAL A CA 1
ATOM 1332 C C . VAL A 1 181 ? 21.020 9.592 21.631 1.00 24.70 178 VAL A C 1
ATOM 1333 O O . VAL A 1 181 ? 21.069 10.693 22.173 1.00 25.12 178 VAL A O 1
ATOM 1337 N N . LEU A 1 182 ? 19.956 8.799 21.701 1.00 23.85 179 LEU A N 1
ATOM 1338 C CA . LEU A 1 182 ? 18.757 9.190 22.433 1.00 23.69 179 LEU A CA 1
ATOM 1339 C C . LEU A 1 182 ? 19.039 9.408 23.914 1.00 27.74 179 LEU A C 1
ATOM 1340 O O . LEU A 1 182 ? 18.518 10.344 24.512 1.00 35.66 179 LEU A O 1
ATOM 1345 N N . HIS A 1 183 ? 19.861 8.548 24.503 1.00 26.30 180 HIS A N 1
ATOM 1346 C CA . HIS A 1 183 ? 20.202 8.675 25.916 1.00 28.12 180 HIS A CA 1
ATOM 1347 C C . HIS A 1 183 ? 21.084 9.894 26.156 1.00 29.09 180 HIS A C 1
ATOM 1348 O O . HIS A 1 183 ? 21.028 10.509 27.218 1.00 34.84 180 HIS A O 1
ATOM 1355 N N . SER A 1 184 ? 21.899 10.244 25.168 1.00 26.98 181 SER A N 1
ATOM 1356 C CA . SER A 1 184 ? 22.740 11.431 25.275 1.00 30.36 181 SER A CA 1
ATOM 1357 C C . SER A 1 184 ? 21.889 12.691 25.321 1.00 32.62 181 SER A C 1
ATOM 1358 O O . SER A 1 184 ? 22.085 13.550 26.177 1.00 43.14 181 SER A O 1
ATOM 1361 N N . LEU A 1 185 ? 20.939 12.789 24.400 1.00 29.19 182 LEU A N 1
ATOM 1362 C CA . LEU A 1 185 ? 20.024 13.918 24.356 1.00 27.58 182 LEU A CA 1
ATOM 1363 C C . LEU A 1 185 ? 19.257 14.056 25.665 1.00 31.02 182 LEU A C 1
ATOM 1364 O O . LEU A 1 185 ? 19.064 15.159 26.162 1.00 39.60 182 LEU A O 1
ATOM 1369 N N . CYS A 1 186 ? 18.828 12.935 26.229 1.00 29.48 183 CYS A N 1
ATOM 1370 C CA . CYS A 1 186 ? 18.103 12.968 27.491 1.00 39.16 183 CYS A CA 1
ATOM 1371 C C . CYS A 1 186 ? 18.965 13.575 28.582 1.00 40.87 183 CYS A C 1
ATOM 1372 O O . CYS A 1 186 ? 18.493 14.390 29.369 1.00 43.79 183 CYS A O 1
ATOM 1375 N N . GLU A 1 187 ? 20.234 13.184 28.618 1.00 37.62 184 GLU A N 1
ATOM 1376 C CA . GLU A 1 187 ? 21.144 13.712 29.618 1.00 38.49 184 GLU A CA 1
ATOM 1377 C C . GLU A 1 187 ? 21.387 15.191 29.367 1.00 43.94 184 GLU A C 1
ATOM 1378 O O . GLU A 1 187 ? 21.423 15.987 30.305 1.00 44.06 184 GLU A O 1
ATOM 1384 N N . ILE A 1 188 ? 21.545 15.551 28.095 1.00 37.19 185 ILE A N 1
ATOM 1385 C CA . ILE A 1 188 ? 21.725 16.942 27.709 1.00 35.07 185 ILE A CA 1
ATOM 1386 C C . ILE A 1 188 ? 20.552 17.783 28.186 1.00 43.53 185 ILE A C 1
ATOM 1387 O O . ILE A 1 188 ? 20.737 18.825 28.810 1.00 50.75 185 ILE A O 1
ATOM 1392 N N . ILE A 1 189 ? 19.344 17.319 27.895 1.00 37.82 186 ILE A N 1
ATOM 1393 C CA . ILE A 1 189 ? 18.143 18.015 28.323 1.00 37.92 186 ILE A CA 1
ATOM 1394 C C . ILE A 1 189 ? 18.077 18.090 29.846 1.00 41.85 186 ILE A C 1
ATOM 1395 O O . ILE A 1 189 ? 17.736 19.127 30.407 1.00 45.83 186 ILE A O 1
ATOM 1400 N N . ASP A 1 190 ? 18.432 16.993 30.509 1.00 43.09 187 ASP A N 1
ATOM 1401 C CA . ASP A 1 190 ? 18.370 16.916 31.967 1.00 46.58 187 ASP A CA 1
ATOM 1402 C C . ASP A 1 190 ? 19.369 17.833 32.651 1.00 54.18 187 ASP A C 1
ATOM 1403 O O . ASP A 1 190 ? 19.018 18.579 33.561 1.00 60.19 187 ASP A O 1
ATOM 1408 N N . THR A 1 191 ? 20.621 17.759 32.223 1.00 49.75 188 THR A N 1
ATOM 1409 C CA . THR A 1 191 ? 21.675 18.529 32.859 1.00 48.63 188 THR A CA 1
ATOM 1410 C C . THR A 1 191 ? 21.533 20.020 32.563 1.00 57.42 188 THR A C 1
ATOM 1411 O O . THR A 1 191 ? 21.913 20.859 33.379 1.00 61.65 188 THR A O 1
ATOM 1415 N N . THR A 1 192 ? 20.978 20.349 31.403 1.00 47.00 189 THR A N 1
ATOM 1416 C CA . THR A 1 192 ? 20.822 21.743 31.021 1.00 42.51 189 THR A CA 1
ATOM 1417 C C . THR A 1 192 ? 19.640 22.388 31.728 1.00 55.24 189 THR A C 1
ATOM 1418 O O . THR A 1 192 ? 19.780 23.432 32.362 1.00 64.52 189 THR A O 1
ATOM 1422 N N . LEU A 1 193 ? 18.476 21.759 31.621 1.00 56.33 190 LEU A N 1
ATOM 1423 C CA . LEU A 1 193 ? 17.250 22.325 32.166 1.00 51.96 190 LEU A CA 1
ATOM 1424 C C . LEU A 1 193 ? 17.131 22.126 33.676 1.00 55.96 190 LEU A C 1
ATOM 1425 O O . LEU A 1 193 ? 16.473 22.906 34.358 1.00 60.28 190 LEU A O 1
ATOM 1430 N N . PHE A 1 194 ? 17.762 21.080 34.197 1.00 60.24 191 PHE A N 1
ATOM 1431 C CA . PHE A 1 194 ? 17.708 20.798 35.631 1.00 63.31 191 PHE A CA 1
ATOM 1432 C C . PHE A 1 194 ? 19.072 20.385 36.167 1.00 69.81 191 PHE A C 1
ATOM 1433 O O . PHE A 1 194 ? 19.311 19.200 36.417 1.00 70.38 191 PHE A O 1
ATOM 1441 N N . PRO A 1 195 ? 19.970 21.367 36.344 1.00 67.42 192 PRO A N 1
ATOM 1442 C CA . PRO A 1 195 ? 21.344 21.130 36.798 1.00 70.09 192 PRO A CA 1
ATOM 1443 C C . PRO A 1 195 ? 21.402 20.410 38.144 1.00 77.06 192 PRO A C 1
ATOM 1444 O O . PRO A 1 195 ? 21.477 21.051 39.191 1.00 74.86 192 PRO A O 1
ATOM 1448 N N . GLN A 1 196 ? 21.364 19.082 38.101 1.00 82.38 193 GLN A N 1
ATOM 1449 C CA . GLN A 1 196 ? 21.416 18.263 39.305 1.00 72.86 193 GLN A CA 1
ATOM 1450 C C . GLN A 1 196 ? 22.637 17.348 39.282 1.00 73.76 193 GLN A C 1
ATOM 1451 O O . GLN A 1 196 ? 23.511 17.433 40.144 1.00 68.36 193 GLN A O 1
#

InterPro domains:
  IPR001347 SIS domain [PF13580] (21-144)
  IPR001347 SIS domain [PS51464] (34-192)
  IPR004515 Phosphoheptose isomerase [MF_00067] (1-190)
  IPR035461 GmhA/DiaA [cd05006] (9-187)
  IPR046348 SIS domain superfamily [SSF53697] (1-191)
  IPR050099 SIS family GmhA and DiaA subfamilies [PTHR30390] (1-193)

B-factor: mean 47.38, std 16.64, range [18.39, 116.91]

CATH classification: 3.40.50.10490

Secondary structure (DSSP, 8-state):
-HHHHHHHHHHHHHHHHHHHHHHSHHHHHHHHHHHHHHHHTT--EEEE-STTHHHHHHHHHHHHTT-SSS--PPP-EEESSS-HHHHHHHIIIIIGGGTTHHHHHHH--TT-EEEEE-SSS--HHHHHHHHHHHTTT--EEEEEETT-GGGGGG--SSSEEEEES-S-HHHHHHHHHHHHHHHHHHHHHHHS--

Solvent-accessible surface area: 9439 Å² total; per-residue (Å²): 177,149,106,102,111,86,116,81,61,135,69,56,23,98,113,10,45,102,42,6,81,153,111,8,35,101,31,26,103,70,0,0,117,19,0,15,137,4,18,132,57,70,26,27,1,1,0,0,2,30,70,58,0,15,34,33,0,67,64,1,12,51,37,0,93,91,91,38,116,24,142,18,94,72,17,62,2,55,6,0,16,60,62,123,74,39,31,83,53,20,20,61,88,187,120,115,42,55,0,6,1,82,16,0,102,80,80,14,110,120,30,0,2,0,0,2,0,1,9,37,0,84,21,117,7,1,2,61,0,0,69,9,0,78,86,90,123,7,35,0,0,0,0,0,0,80,99,0,20,80,1,35,74,56,39,52,161,47,15,12,43,0,94,0,53,21,79,109,60,46,6,0,48,62,3,0,56,72,3,1,61,43,0,1,84,49,0,2,74,72,35,46,109,181

Organism: Colwellia psychrerythraea (strain 34H / ATCC BAA-681) (NCBI:txid167879)

Sequence (194 aa):
HMLEQIKNNFTESIQTQIAASELLGPSIEHAGMMMVQCLLGGNKIISCGNGGSAGHAQHFCAQLLNKYETERPSLPAISLNSDISTITSIANDYQYDEVFSKQIRALGHNGDVLLAISTSGNSRNVVKAIESAVSRDIPIIALTGFDGGDISGLLGEGDVEIRVPSARTSRIQEVHLVVLHSLCEIIDTTLFPQ

Nearest PDB structures (foldseek):
  5by2-assembly1_A  TM=1.005E+00  e=1.115E-36  Colwellia psychrerythraea 34H
  1x92-assembly1_B  TM=9.896E-01  e=2.476E-24  Pseudomonas aeruginosa
  4u6n-assembly1_A  TM=9.902E-01  e=8.435E-24  Escherichia coli K-12
  3trj-assembly1_D  TM=9.736E-01  e=1.213E-19  Francisella tularensis subsp. tularensis
  5ltz-assembly1_C  TM=9.611E-01  e=6.988E-19  Burkholderia pseudomallei K96243

Foldseek 3Di:
DVVVVVVVLVVVLVVLLVVLCVPQVVLLVLVLVLQLQLQVVVHEEEEAEDDVLRVLRVVLQVCQCAHQPDGDHHTHYYYLSPDDVQQVVVCPVYNHLQSQLVVCLPPPAQSYEYEQEYAALARSNSQSNLVSQVVHNYEYEYQYEDPNYPVVVSDDPVYGYRYRDDDDSSSSSSSVNVSSSVSSVSSCCVVPVD

Radius of gyration: 16.39 Å; Cα contacts (8 Å, |Δi|>4): 355; chains: 1; bounding box: 43×50×39 Å